Protein AF-A0A2Z4FMB9-F1 (afdb_monomer)

Organism: NCBI:txid1548548

Mean predicted aligned error: 8.31 Å

Solvent-accessible surface area (backbone atoms only — not comparable to full-atom values): 15084 Å² total; per-residue (Å²): 134,86,78,90,77,74,71,55,61,52,40,52,42,52,52,34,37,76,69,70,76,39,58,69,72,58,43,52,50,49,50,22,58,28,76,63,35,36,29,41,16,58,60,70,80,58,98,54,84,72,63,63,44,64,42,70,46,67,93,88,66,50,26,31,38,47,37,26,55,44,74,67,53,45,54,53,35,63,75,66,60,76,54,95,65,76,57,67,37,61,47,79,37,39,25,40,60,54,44,53,51,35,65,74,64,68,32,47,25,43,28,44,33,83,82,48,91,49,64,45,74,44,53,75,67,54,49,53,52,37,37,52,49,12,50,25,45,54,35,54,50,27,54,58,44,63,72,44,84,79,60,59,89,64,33,46,51,50,41,36,71,37,63,60,37,34,35,46,25,40,68,85,71,44,74,46,62,36,91,53,97,85,71,57,47,24,40,32,34,18,52,44,71,69,26,44,51,44,35,48,63,75,50,40,84,62,37,79,80,51,51,70,80,42,78,47,75,27,35,27,58,55,46,19,53,48,43,68,71,48,97,51,68,19,35,19,57,32,65,25,66,94,58,83,60,53,79,40,61,36,64,54,21,55,52,30,53,54,47,50,56,50,51,54,60,66,64,66,68,75,84,79,135

Sequence (273 aa):
MADSTFDFQMRKAVDAFHAEEMPRTLLMRHIATARQCLVPVRNPGANETPDLIWRGGPEGEGGHYVVYTDPEAFNVARGTGVFDGMPGGWVVVSARQLLASARESDGKGIQINPHTSLLLELSSEEVEELLSISHGSEVDEAILEAMAPPIAPGTLETIAAFSGFEIITRASQTLDLAPDSQGRKLLAVFTSAAGRDAYLASVGPQWAKHGPPMILTLTGIQLAEHMKSLDIDGVVFNCAGPVEPRALHPSLGRLILEAVAKADEEGGGGEEE

Radius of gyration: 21.49 Å; Cα contacts (8 Å, |Δi|>4): 444; chains: 1; bounding box: 52×60×63 Å

Foldseek 3Di:
DPDPPADLQLVVLVVCVVVVNDDPVVNLLSLLLHAWWKFFAQDPPDPDDTPGDWDDDPPPPATAGETESDVVLVVVCQVVPVDPHDRPGIDIDASLVVLVVCLVRVHQFYHYSVVDPDTDGDDNVRSVVSNLSNLLSLLVVLVVQVVDPPRDPCSLVSLQADFFKKWKAFPVRHTDAQDDPVPFREGEIESDPVLVVQVCVVCVVVNVVGDDIDIDTGGSLRVLVVLVPDPGQFYWYSSGDPDPIDTDGSCSSVVSVVSVVVVVVVVVPPPDD

Secondary structure (DSSP, 8-state):
---TT--THHHHHHHHHHTTSS-HHHHHHHHHT-S-EEEEES-TT-SSSP-B-EEE-STTS-EEEEEBSSHHHHHHHHHTT-SSS--SEEEEE-HHHHHHHHHHTT--EEEESTTS--EEE--HHHHHHHHHHHHHHHHHHHHHHHTSSSPPTTHHHHHHH---EEEEE-TTSPBPB---TT---EEEEBSSHHHHHHHHHHHHHHHTTT-SPEEEEE-HHHHHHHHHHS--SEEEES-SSSSPP-EEPTHHHHHHHHHHHHHHHHHTTSS--

pLDDT: mean 83.26, std 13.89, range [32.28, 97.12]

Structure (mmCIF, N/CA/C/O backbone):
data_AF-A0A2Z4FMB9-F1
#
_entry.id   AF-A0A2Z4FMB9-F1
#
loop_
_atom_site.group_PDB
_atom_site.id
_atom_site.type_symbol
_atom_site.label_atom_id
_atom_site.label_alt_id
_atom_site.label_comp_id
_atom_site.label_asym_id
_atom_site.label_entity_id
_atom_site.label_seq_id
_atom_site.pdbx_PDB_ins_code
_atom_site.Cartn_x
_atom_site.Cartn_y
_atom_site.Cartn_z
_atom_site.occupancy
_atom_site.B_iso_or_equiv
_atom_site.auth_seq_id
_atom_site.auth_comp_id
_atom_site.auth_asym_id
_atom_site.auth_atom_id
_atom_site.pdbx_PDB_model_num
ATOM 1 N N . MET A 1 1 ? -9.814 -6.170 -30.931 1.00 36.66 1 MET A N 1
ATOM 2 C CA . MET A 1 1 ? -10.492 -5.947 -29.642 1.00 36.66 1 MET A CA 1
ATOM 3 C C . MET A 1 1 ? -9.581 -5.031 -28.856 1.00 36.66 1 MET A C 1
ATOM 5 O O . MET A 1 1 ? -8.501 -5.466 -28.493 1.00 36.66 1 MET A O 1
ATOM 9 N N . ALA A 1 2 ? -9.911 -3.741 -28.797 1.00 32.28 2 ALA A N 1
ATOM 10 C CA . ALA A 1 2 ? -9.117 -2.766 -28.060 1.00 32.28 2 ALA A CA 1
ATOM 11 C C . ALA A 1 2 ? -9.445 -2.939 -26.576 1.00 32.28 2 ALA A C 1
ATOM 13 O O . ALA A 1 2 ? -10.595 -2.786 -26.174 1.00 32.28 2 ALA A O 1
ATOM 14 N N . ASP A 1 3 ? -8.436 -3.365 -25.833 1.00 39.62 3 ASP A N 1
ATOM 15 C CA . ASP A 1 3 ? -8.462 -3.706 -24.420 1.00 39.62 3 ASP A CA 1
ATOM 16 C C . ASP A 1 3 ? -8.643 -2.416 -23.603 1.00 39.62 3 ASP A C 1
ATOM 18 O O . ASP A 1 3 ? -7.708 -1.637 -23.425 1.00 39.62 3 ASP A O 1
ATOM 22 N N . SER A 1 4 ? -9.875 -2.118 -23.185 1.00 40.50 4 SER A N 1
ATOM 23 C CA . SER A 1 4 ? -10.229 -0.892 -22.453 1.00 40.50 4 SER A CA 1
ATOM 24 C C . SER A 1 4 ? -9.891 -0.967 -20.959 1.00 40.50 4 SER A C 1
ATOM 26 O O . SER A 1 4 ? -10.548 -0.318 -20.149 1.00 40.50 4 SER A O 1
ATOM 28 N N . THR A 1 5 ? -8.919 -1.795 -20.588 1.00 57.19 5 THR A N 1
ATOM 29 C CA . THR A 1 5 ? -8.707 -2.236 -19.201 1.00 57.19 5 THR A CA 1
ATOM 30 C C . THR A 1 5 ? -7.363 -1.795 -18.629 1.00 57.19 5 THR A C 1
ATOM 32 O O . THR A 1 5 ? -7.077 -2.099 -17.476 1.00 57.19 5 THR A O 1
ATOM 35 N N . PHE A 1 6 ? -6.548 -1.083 -19.417 1.00 60.69 6 PHE A N 1
ATOM 36 C CA . PHE A 1 6 ? -5.251 -0.589 -18.969 1.00 60.69 6 PHE A CA 1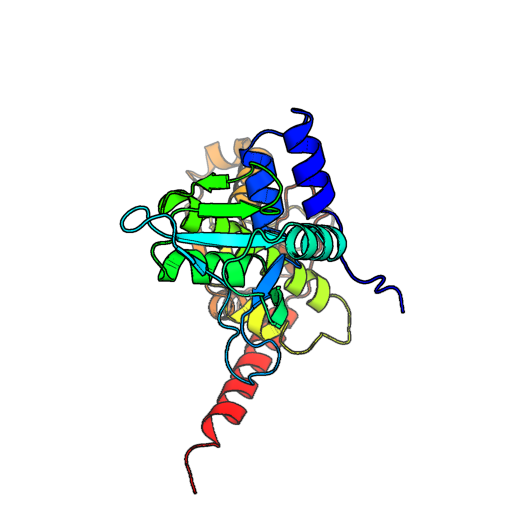
ATOM 37 C C . PHE A 1 6 ? -5.359 0.795 -18.340 1.00 60.69 6 PHE A C 1
ATOM 39 O O . PHE A 1 6 ? -5.804 1.756 -18.974 1.00 60.69 6 PHE A O 1
ATOM 46 N N . ASP A 1 7 ? -4.927 0.893 -17.086 1.00 67.38 7 ASP A N 1
ATOM 47 C CA . ASP A 1 7 ? -4.869 2.163 -16.383 1.00 67.38 7 ASP A CA 1
ATOM 48 C C . ASP A 1 7 ? -3.633 2.968 -16.817 1.00 67.38 7 ASP A C 1
ATOM 50 O O . ASP A 1 7 ? -2.501 2.690 -16.427 1.00 67.38 7 ASP A O 1
ATOM 54 N N . PHE A 1 8 ? -3.840 3.996 -17.643 1.00 79.31 8 PHE A N 1
ATOM 55 C CA . PHE A 1 8 ? -2.762 4.825 -18.198 1.00 79.31 8 PHE A CA 1
ATOM 56 C C . PHE A 1 8 ? -2.138 5.810 -17.186 1.00 79.31 8 PHE A C 1
ATOM 58 O O . PHE A 1 8 ? -1.454 6.750 -17.601 1.00 79.31 8 PHE A O 1
ATOM 65 N N . GLN A 1 9 ? -2.354 5.650 -15.872 1.00 83.69 9 GLN A N 1
ATOM 66 C CA . GLN A 1 9 ? -1.733 6.523 -14.860 1.00 83.69 9 GLN A CA 1
ATOM 67 C C . GLN A 1 9 ? -0.207 6.486 -14.933 1.00 83.69 9 GLN A C 1
ATOM 69 O O . GLN A 1 9 ? 0.420 7.539 -14.852 1.00 83.69 9 GLN A O 1
ATOM 74 N N . MET A 1 10 ? 0.394 5.308 -15.144 1.00 87.12 10 MET A N 1
ATOM 75 C CA . MET A 1 10 ? 1.853 5.192 -15.234 1.00 87.12 10 MET A CA 1
ATOM 76 C C . MET A 1 10 ? 2.397 5.978 -16.435 1.00 87.12 10 MET A C 1
ATOM 78 O O . MET A 1 10 ? 3.370 6.713 -16.288 1.00 87.12 10 MET A O 1
ATOM 82 N N . ARG A 1 11 ? 1.728 5.903 -17.599 1.00 90.25 11 ARG A N 1
ATOM 83 C CA . ARG A 1 11 ? 2.077 6.704 -18.785 1.00 90.25 11 ARG A CA 1
ATOM 84 C C . ARG A 1 11 ? 2.019 8.199 -18.478 1.00 90.25 11 ARG A C 1
ATOM 86 O O . ARG A 1 11 ? 2.992 8.902 -18.709 1.00 90.25 11 ARG A O 1
ATOM 93 N N . LYS A 1 12 ? 0.914 8.670 -17.891 1.00 91.12 12 LYS A N 1
ATOM 94 C CA . LYS A 1 12 ? 0.749 10.087 -17.527 1.00 91.12 12 LYS A CA 1
ATOM 95 C C . LYS A 1 12 ? 1.811 10.568 -16.539 1.00 91.12 12 LYS A C 1
ATOM 97 O O . LYS A 1 12 ? 2.307 11.678 -16.690 1.00 91.12 12 LYS A O 1
ATOM 102 N N . ALA A 1 13 ? 2.158 9.753 -15.543 1.00 91.44 13 ALA A N 1
ATOM 103 C CA . ALA A 1 13 ? 3.192 10.090 -14.569 1.00 91.44 13 ALA A CA 1
ATOM 104 C C . ALA A 1 13 ? 4.578 10.194 -15.224 1.00 91.44 13 ALA A C 1
ATOM 106 O O . ALA A 1 13 ? 5.325 11.128 -14.941 1.00 91.44 13 ALA A O 1
ATOM 107 N N . VAL A 1 14 ? 4.900 9.275 -16.138 1.00 90.94 14 VAL A N 1
ATOM 108 C CA . VAL A 1 14 ? 6.149 9.297 -16.914 1.00 90.94 14 VAL A CA 1
ATOM 109 C C . VAL A 1 14 ? 6.203 10.508 -17.849 1.00 90.94 14 VAL A C 1
ATOM 111 O O . VAL A 1 14 ? 7.217 11.203 -17.877 1.00 90.94 14 VAL A O 1
ATOM 114 N N . ASP A 1 15 ? 5.113 10.811 -18.556 1.00 92.06 15 ASP A N 1
ATOM 115 C CA . ASP A 1 15 ? 5.016 11.983 -19.433 1.00 92.06 15 ASP A CA 1
ATOM 116 C C . ASP A 1 15 ? 5.197 13.290 -18.635 1.00 92.06 15 ASP A C 1
ATOM 118 O O . ASP A 1 15 ? 5.986 14.150 -19.027 1.00 92.06 15 ASP A O 1
ATOM 122 N N . ALA A 1 16 ? 4.539 13.418 -17.476 1.00 92.56 16 ALA A N 1
ATOM 123 C CA . ALA A 1 16 ? 4.681 14.573 -16.584 1.00 92.56 16 ALA A CA 1
ATOM 124 C C . ALA A 1 16 ? 6.098 14.698 -15.997 1.00 92.56 16 ALA A C 1
ATOM 126 O O . ALA A 1 16 ? 6.613 15.805 -15.846 1.00 92.56 16 ALA A O 1
ATOM 127 N N . PHE A 1 17 ? 6.755 13.577 -15.687 1.00 93.50 17 PHE A N 1
ATOM 128 C CA . PHE A 1 17 ? 8.151 13.574 -15.250 1.00 93.50 17 PHE A CA 1
ATOM 129 C C . PHE A 1 17 ? 9.087 14.070 -16.359 1.00 93.50 17 PHE A C 1
ATOM 131 O O . PHE A 1 17 ? 9.939 14.920 -16.109 1.00 93.50 17 PHE A O 1
ATOM 138 N N . HIS A 1 18 ? 8.904 13.599 -17.597 1.00 92.00 18 HIS A N 1
ATOM 139 C CA . HIS A 1 18 ? 9.681 14.069 -18.747 1.00 92.00 18 HIS A CA 1
ATOM 140 C C . HIS A 1 18 ? 9.441 15.544 -19.082 1.00 92.00 18 HIS A C 1
ATOM 142 O O . HIS A 1 18 ? 10.360 16.213 -19.547 1.00 92.00 18 HIS A O 1
ATOM 148 N N . ALA A 1 19 ? 8.235 16.052 -18.828 1.00 93.81 19 ALA A N 1
ATOM 149 C CA . ALA A 1 19 ? 7.901 17.466 -18.963 1.00 93.81 19 ALA A CA 1
ATOM 150 C C . ALA A 1 19 ? 8.423 18.343 -17.803 1.00 93.81 19 ALA A C 1
ATOM 152 O O . ALA A 1 19 ? 8.150 19.539 -17.786 1.00 93.81 19 ALA A O 1
ATOM 153 N N . GLU A 1 20 ? 9.156 17.769 -16.838 1.00 93.19 20 GLU A N 1
ATOM 154 C CA . GLU A 1 20 ? 9.628 18.432 -15.608 1.00 93.19 20 GLU A CA 1
ATOM 155 C C . GLU A 1 20 ? 8.492 18.956 -14.701 1.00 93.19 20 GLU A C 1
ATOM 157 O O . GLU A 1 20 ? 8.715 19.755 -13.791 1.00 93.19 20 GLU A O 1
ATOM 162 N N . GLU A 1 21 ? 7.264 18.470 -14.897 1.00 94.69 21 GLU A N 1
ATOM 163 C CA . GLU A 1 21 ? 6.080 18.829 -14.105 1.00 94.69 21 GLU A CA 1
ATOM 164 C C . GLU A 1 21 ? 5.929 17.954 -12.849 1.00 94.69 21 GLU A C 1
ATOM 166 O O . GLU A 1 21 ? 5.169 18.284 -11.935 1.00 94.69 21 GLU A O 1
ATOM 171 N N . MET A 1 22 ? 6.658 16.834 -12.784 1.00 94.31 22 MET A N 1
ATOM 172 C CA . MET A 1 22 ? 6.621 15.879 -11.679 1.00 94.31 22 MET A CA 1
ATOM 173 C C . MET A 1 22 ? 8.037 15.577 -11.160 1.00 94.31 22 MET A C 1
ATOM 175 O O . MET A 1 22 ? 8.899 15.173 -11.936 1.00 94.31 22 MET A O 1
ATOM 179 N N . PRO A 1 23 ? 8.305 15.702 -9.847 1.00 93.69 23 PRO A N 1
ATOM 180 C CA . PRO A 1 23 ? 9.576 15.286 -9.262 1.00 93.69 23 PRO A CA 1
ATOM 181 C C . PRO A 1 23 ? 9.712 13.754 -9.227 1.00 93.69 23 PRO A C 1
ATOM 183 O O . PRO A 1 23 ? 8.721 13.033 -9.095 1.00 93.69 23 PRO A O 1
ATOM 186 N N . ARG A 1 24 ? 10.958 13.250 -9.228 1.00 92.19 24 ARG A N 1
ATOM 187 C CA . ARG A 1 24 ? 11.276 11.802 -9.165 1.00 92.19 24 ARG A CA 1
ATOM 188 C C . ARG A 1 24 ? 10.549 11.087 -8.025 1.00 92.19 24 ARG A C 1
ATOM 190 O O . ARG A 1 24 ? 10.058 9.982 -8.211 1.00 92.19 24 ARG A O 1
ATOM 197 N N . THR A 1 25 ? 10.458 11.713 -6.854 1.00 89.62 25 THR A N 1
ATOM 198 C CA . THR A 1 25 ? 9.794 11.131 -5.678 1.00 89.62 25 THR A CA 1
ATOM 199 C C . THR A 1 25 ? 8.306 10.865 -5.908 1.00 89.62 25 THR A C 1
ATOM 201 O O . THR A 1 25 ? 7.799 9.842 -5.453 1.00 89.62 25 THR A O 1
ATOM 204 N N . LEU A 1 26 ? 7.604 11.733 -6.645 1.00 89.94 26 LEU A N 1
ATOM 205 C CA . LEU A 1 26 ? 6.208 11.494 -7.018 1.00 89.94 26 LEU A CA 1
ATOM 206 C C . LEU A 1 26 ? 6.087 10.426 -8.104 1.00 89.94 26 LEU A C 1
ATOM 208 O O . LEU A 1 26 ? 5.211 9.572 -7.994 1.00 89.94 26 LEU A O 1
ATOM 212 N N . LEU A 1 27 ? 6.990 10.407 -9.089 1.00 92.00 27 LEU A N 1
ATOM 213 C CA . LEU A 1 27 ? 7.022 9.340 -10.093 1.00 92.00 27 LEU A CA 1
ATOM 214 C C . LEU A 1 27 ? 7.195 7.962 -9.436 1.00 92.00 27 LEU A C 1
ATOM 216 O O . LEU A 1 27 ? 6.434 7.045 -9.730 1.00 92.00 27 LEU A O 1
ATOM 220 N N . MET A 1 28 ? 8.152 7.819 -8.514 1.00 91.50 28 MET A N 1
ATOM 221 C CA . MET A 1 28 ? 8.375 6.556 -7.802 1.00 91.50 28 MET A CA 1
ATOM 222 C C . MET A 1 28 ? 7.137 6.111 -7.023 1.00 91.50 28 MET A C 1
ATOM 224 O O . MET A 1 28 ? 6.780 4.938 -7.071 1.00 91.50 28 MET A O 1
ATOM 228 N N . ARG A 1 29 ? 6.428 7.043 -6.374 1.00 90.00 29 ARG A N 1
ATOM 229 C CA . ARG A 1 29 ? 5.151 6.737 -5.713 1.00 90.00 29 ARG A CA 1
ATOM 230 C C . ARG A 1 29 ? 4.090 6.256 -6.698 1.00 90.00 29 ARG A C 1
ATOM 232 O O . ARG A 1 29 ? 3.448 5.253 -6.419 1.00 90.00 29 ARG A O 1
ATOM 239 N N . HIS A 1 30 ? 3.946 6.908 -7.852 1.00 91.25 30 HIS A N 1
ATOM 240 C CA . HIS A 1 30 ? 3.018 6.459 -8.894 1.00 91.25 30 HIS A CA 1
ATOM 241 C C . HIS A 1 30 ? 3.336 5.052 -9.404 1.00 91.25 30 HIS A C 1
ATOM 243 O O . HIS A 1 30 ? 2.418 4.297 -9.709 1.00 91.25 30 HIS A O 1
ATOM 249 N N . ILE A 1 31 ? 4.618 4.695 -9.485 1.00 90.31 31 ILE A N 1
ATOM 250 C CA . ILE A 1 31 ? 5.047 3.346 -9.863 1.00 90.31 31 ILE A CA 1
ATOM 251 C C . ILE A 1 31 ? 4.721 2.356 -8.749 1.00 90.31 31 ILE A C 1
ATOM 253 O O . ILE A 1 31 ? 4.150 1.312 -9.032 1.00 90.31 31 ILE A O 1
ATOM 257 N N . ALA A 1 32 ? 5.031 2.688 -7.494 1.00 91.31 32 ALA A N 1
ATOM 258 C CA . ALA A 1 32 ? 4.754 1.824 -6.350 1.00 91.31 32 ALA A CA 1
ATOM 259 C C . ALA A 1 32 ? 3.256 1.560 -6.144 1.00 91.31 32 ALA A C 1
ATOM 261 O O . ALA A 1 32 ? 2.896 0.491 -5.672 1.00 91.31 32 ALA A O 1
ATOM 262 N N . THR A 1 33 ? 2.376 2.491 -6.517 1.00 90.69 33 THR A N 1
ATOM 263 C CA . THR A 1 33 ? 0.917 2.307 -6.422 1.00 90.69 33 THR A CA 1
ATOM 264 C C . THR A 1 33 ? 0.273 1.915 -7.754 1.00 90.69 33 THR A C 1
ATOM 266 O O . THR A 1 33 ? -0.946 2.000 -7.898 1.00 90.69 33 THR A O 1
ATOM 269 N N . ALA A 1 34 ? 1.060 1.544 -8.768 1.00 89.56 34 ALA A N 1
ATOM 270 C CA . ALA A 1 34 ? 0.512 1.119 -10.048 1.00 89.56 34 ALA A CA 1
ATOM 271 C C . ALA A 1 34 ? -0.152 -0.259 -9.910 1.00 89.56 34 ALA A C 1
ATOM 273 O O . ALA A 1 34 ? 0.486 -1.251 -9.553 1.00 8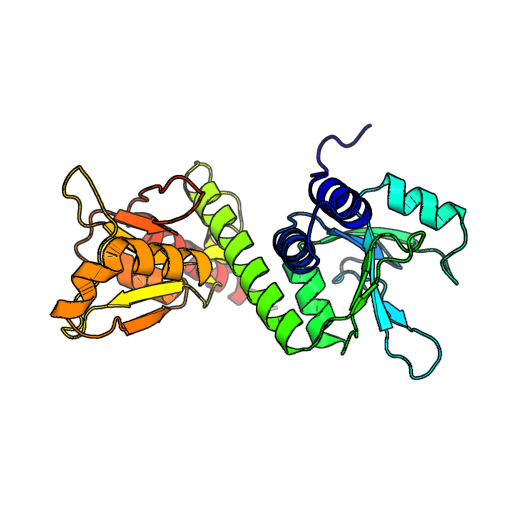9.56 34 ALA A O 1
ATOM 274 N N . ARG A 1 35 ? -1.437 -0.335 -10.272 1.00 84.50 35 ARG A N 1
ATOM 275 C CA . ARG A 1 35 ? -2.195 -1.599 -10.302 1.00 84.50 35 ARG A CA 1
ATOM 276 C C . ARG A 1 35 ? -1.641 -2.591 -11.314 1.00 84.50 35 ARG A C 1
ATOM 278 O O . ARG A 1 35 ? -1.745 -3.799 -11.136 1.00 84.50 35 ARG A O 1
ATOM 285 N N . GLN A 1 36 ? -1.125 -2.061 -12.416 1.00 87.44 36 GLN A N 1
ATOM 286 C CA . GLN A 1 36 ? -0.742 -2.830 -13.584 1.00 87.44 36 GLN A CA 1
ATOM 287 C C . GLN A 1 36 ? 0.579 -2.301 -14.128 1.00 87.44 36 GLN A C 1
ATOM 289 O O . GLN A 1 36 ? 0.660 -1.191 -14.652 1.00 87.44 36 GLN A O 1
ATOM 294 N N . CYS A 1 37 ? 1.606 -3.130 -14.034 1.00 87.12 37 CYS A N 1
ATOM 295 C CA . CYS A 1 37 ? 2.881 -2.948 -14.700 1.00 87.12 37 CYS A CA 1
ATOM 296 C C . CYS A 1 37 ? 2.971 -3.978 -15.827 1.00 87.12 37 CYS A C 1
ATOM 298 O O . CYS A 1 37 ? 2.871 -5.181 -15.576 1.00 87.12 37 CYS A O 1
ATOM 300 N N . LEU A 1 38 ? 3.167 -3.530 -17.071 1.00 88.88 38 LEU A N 1
ATOM 301 C CA . LEU A 1 38 ? 3.504 -4.457 -18.151 1.00 88.88 38 LEU A CA 1
ATOM 302 C C . LEU A 1 38 ? 4.975 -4.821 -18.043 1.00 88.88 38 LEU A C 1
ATOM 304 O O . LEU A 1 38 ? 5.840 -3.960 -18.198 1.00 88.88 38 LEU A O 1
ATOM 308 N N . VAL A 1 39 ? 5.263 -6.101 -17.864 1.00 87.00 39 VAL A N 1
ATOM 309 C CA . VAL A 1 39 ? 6.637 -6.597 -17.811 1.00 87.00 39 VAL A CA 1
ATOM 310 C C . VAL A 1 39 ? 6.850 -7.573 -18.967 1.00 87.00 39 VAL A C 1
ATOM 312 O O . VAL A 1 39 ? 6.014 -8.455 -19.192 1.00 87.00 39 VAL A O 1
ATOM 315 N N . PRO A 1 40 ? 7.927 -7.420 -19.758 1.00 83.69 40 PRO A N 1
ATOM 316 C CA . PRO A 1 40 ? 8.250 -8.377 -20.804 1.00 83.69 40 PRO A CA 1
ATOM 317 C C . PRO A 1 40 ? 8.597 -9.734 -20.183 1.00 83.69 40 PRO A C 1
ATOM 319 O O . PRO A 1 40 ? 9.287 -9.798 -19.169 1.00 83.69 40 PRO A O 1
ATOM 322 N N . VAL A 1 41 ? 8.165 -10.822 -20.820 1.00 80.38 41 VAL A N 1
ATOM 323 C CA . VAL A 1 41 ? 8.492 -12.199 -20.405 1.00 80.38 41 VAL A CA 1
ATOM 324 C C . VAL A 1 41 ? 9.056 -13.004 -21.567 1.00 80.38 41 VAL A C 1
ATOM 326 O O . VAL A 1 41 ? 8.705 -12.782 -22.732 1.00 80.38 41 VAL A O 1
ATOM 329 N N . ARG A 1 42 ? 9.939 -13.961 -21.263 1.00 71.31 42 ARG A N 1
ATOM 330 C CA . ARG A 1 42 ? 10.488 -14.862 -22.289 1.00 71.31 42 ARG A CA 1
ATOM 331 C C . ARG A 1 42 ? 9.422 -15.832 -22.797 1.00 71.31 42 ARG A C 1
ATOM 333 O O . ARG A 1 42 ? 9.257 -15.954 -24.006 1.00 71.31 42 ARG A O 1
ATOM 340 N N . ASN A 1 43 ? 8.669 -16.444 -21.881 1.00 69.44 43 ASN A N 1
ATOM 341 C CA . ASN A 1 43 ? 7.638 -17.440 -22.173 1.00 69.44 43 ASN A CA 1
ATOM 342 C C . ASN A 1 43 ? 6.309 -17.073 -21.488 1.00 69.44 43 ASN A C 1
ATOM 344 O O . ASN A 1 43 ? 6.082 -17.483 -20.355 1.00 69.44 43 ASN A O 1
ATOM 348 N N . PRO A 1 44 ? 5.399 -16.341 -22.157 1.00 62.62 44 PRO A N 1
ATOM 349 C CA . PRO A 1 44 ? 4.130 -15.906 -21.559 1.00 62.62 44 PRO A CA 1
ATOM 350 C C . PRO A 1 44 ? 3.117 -17.034 -21.285 1.00 62.62 44 PRO A C 1
ATOM 352 O O . PRO A 1 44 ? 2.066 -16.764 -20.720 1.00 62.62 44 PRO A O 1
ATOM 355 N N . GLY A 1 45 ? 3.392 -18.273 -21.715 1.00 60.12 45 GLY A N 1
ATOM 356 C CA . GLY A 1 45 ? 2.482 -19.420 -21.583 1.00 60.12 45 GLY A CA 1
ATOM 357 C C . GLY A 1 45 ? 2.931 -20.510 -20.605 1.00 60.12 45 GLY A C 1
ATOM 358 O O . GLY A 1 45 ? 2.314 -21.572 -20.588 1.00 60.12 45 GLY A O 1
ATOM 359 N N . ALA A 1 46 ? 4.013 -20.306 -19.847 1.00 56.25 46 ALA A N 1
ATOM 360 C CA . ALA A 1 46 ? 4.400 -21.247 -18.798 1.00 56.25 46 ALA A CA 1
ATOM 361 C C . ALA A 1 46 ? 3.472 -21.061 -17.584 1.00 56.25 46 ALA A C 1
ATOM 363 O O . ALA A 1 46 ? 3.238 -19.934 -17.166 1.00 56.25 46 ALA A O 1
ATOM 364 N N . ASN A 1 47 ? 2.959 -22.154 -17.011 1.00 50.53 47 ASN A N 1
ATOM 365 C CA . ASN A 1 47 ? 2.144 -22.145 -15.780 1.00 50.53 47 ASN A CA 1
ATOM 366 C C . ASN A 1 47 ? 2.952 -21.792 -14.509 1.00 50.53 47 ASN A C 1
ATOM 368 O O . ASN A 1 47 ? 2.433 -21.898 -13.402 1.00 50.53 47 ASN A O 1
ATOM 372 N N . GLU A 1 48 ? 4.222 -21.424 -14.658 1.00 52.97 48 GLU A N 1
ATOM 373 C CA . GLU A 1 48 ? 5.112 -21.022 -13.572 1.00 52.97 48 GLU A CA 1
ATOM 374 C C . GLU A 1 48 ? 5.083 -19.500 -13.403 1.00 52.97 48 GLU A C 1
ATOM 376 O O . GLU A 1 48 ? 4.644 -18.767 -14.295 1.00 52.97 48 GLU A O 1
ATOM 381 N N . THR A 1 49 ? 5.549 -19.020 -12.247 1.00 57.28 49 THR A N 1
ATOM 382 C CA . THR A 1 49 ? 5.757 -17.592 -11.988 1.00 57.28 49 THR A CA 1
ATOM 383 C C . THR A 1 49 ? 6.509 -16.994 -13.177 1.00 57.28 49 THR A C 1
ATOM 385 O O . THR A 1 49 ? 7.557 -17.529 -13.541 1.00 57.28 49 THR A O 1
ATOM 388 N N . PRO A 1 50 ? 5.980 -15.951 -13.840 1.00 56.84 50 PRO A N 1
ATOM 389 C CA . PRO A 1 50 ? 6.592 -15.456 -15.059 1.00 56.84 50 PRO A CA 1
ATOM 390 C C . PRO A 1 50 ? 8.036 -15.056 -14.771 1.00 56.84 50 PRO A C 1
ATOM 392 O O . PRO A 1 50 ? 8.272 -14.196 -13.925 1.00 56.84 50 PRO A O 1
ATOM 395 N N . ASP A 1 51 ? 8.982 -15.656 -15.498 1.00 62.56 51 ASP A N 1
ATOM 396 C CA . ASP A 1 51 ? 10.368 -15.192 -15.558 1.00 62.56 51 ASP A CA 1
ATOM 397 C C . ASP A 1 51 ? 10.360 -13.792 -16.176 1.00 62.56 51 ASP A C 1
ATOM 399 O O . ASP A 1 51 ? 10.454 -13.607 -17.402 1.00 62.56 51 ASP A O 1
ATOM 403 N N . LEU A 1 52 ? 10.162 -12.799 -15.309 1.00 64.56 52 LEU A N 1
ATOM 404 C CA . LEU A 1 52 ? 10.195 -11.393 -15.659 1.00 64.56 52 LEU A CA 1
ATOM 405 C C . LEU A 1 52 ? 11.534 -11.135 -16.337 1.00 64.56 52 LEU A C 1
ATOM 407 O O . LEU A 1 52 ? 12.587 -11.541 -15.839 1.00 64.56 52 LEU A O 1
ATOM 411 N N . ILE A 1 53 ? 11.508 -10.496 -17.508 1.00 61.88 53 ILE A N 1
ATOM 412 C CA . ILE A 1 53 ? 12.747 -10.224 -18.225 1.00 61.88 53 ILE A CA 1
ATOM 413 C C . ILE A 1 53 ? 13.545 -9.191 -17.438 1.00 61.88 53 ILE A C 1
ATOM 415 O O . ILE A 1 53 ? 13.328 -7.980 -17.503 1.00 61.88 53 ILE A O 1
ATOM 419 N N . TRP A 1 54 ? 14.518 -9.737 -16.729 1.00 57.47 54 TRP A N 1
ATOM 420 C CA . TRP A 1 54 ? 15.672 -9.064 -16.191 1.00 57.47 54 TRP A CA 1
ATOM 421 C C . TRP A 1 54 ? 16.650 -8.792 -17.334 1.00 57.47 54 TRP A C 1
ATOM 423 O O . TRP A 1 54 ? 17.097 -9.710 -18.034 1.00 57.47 54 TRP A O 1
ATOM 433 N N . ARG A 1 55 ? 16.973 -7.518 -17.558 1.00 63.28 55 ARG A N 1
ATOM 434 C CA . ARG A 1 55 ? 18.093 -7.150 -18.420 1.00 63.28 55 ARG A CA 1
ATOM 435 C C . ARG A 1 55 ? 19.339 -7.069 -17.574 1.00 63.28 55 ARG A C 1
ATOM 437 O O . ARG A 1 55 ? 19.465 -6.134 -16.796 1.00 63.28 55 ARG A O 1
ATOM 444 N N . GLY A 1 56 ? 20.278 -7.986 -17.778 1.00 51.59 56 GLY A N 1
ATOM 445 C CA . GLY A 1 56 ? 21.659 -7.725 -17.390 1.00 51.59 56 GLY A CA 1
ATOM 446 C C . GLY A 1 56 ? 22.161 -6.482 -18.130 1.00 51.59 56 GLY A C 1
ATOM 447 O O . GLY A 1 56 ? 21.951 -6.358 -19.339 1.00 51.59 56 GLY A O 1
ATOM 448 N N . GLY A 1 57 ? 22.795 -5.551 -17.415 1.00 52.78 57 GLY A N 1
ATOM 449 C CA . GLY A 1 57 ? 23.703 -4.598 -18.048 1.00 52.78 57 GLY A CA 1
ATOM 450 C 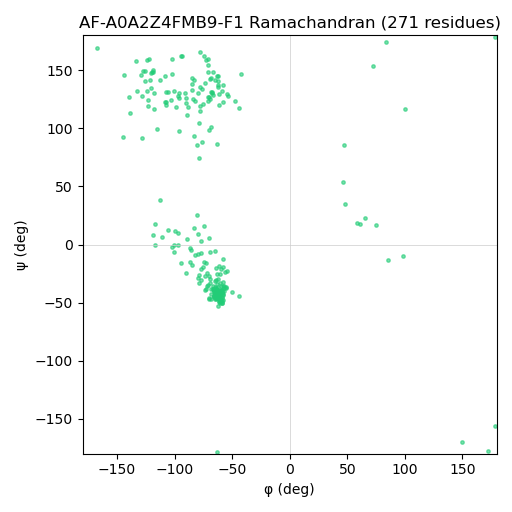C . GLY A 1 57 ? 24.910 -5.322 -18.672 1.00 52.78 57 GLY A C 1
ATOM 451 O O . GLY A 1 57 ? 24.992 -6.554 -18.606 1.00 52.78 57 GLY A O 1
ATOM 452 N N . PRO A 1 58 ? 25.866 -4.588 -19.267 1.00 51.44 58 PRO A N 1
ATOM 453 C CA . PRO A 1 58 ? 27.191 -5.127 -19.583 1.00 51.44 58 PRO A CA 1
ATOM 454 C C . PRO A 1 58 ? 27.737 -5.976 -18.420 1.00 51.44 58 PRO A C 1
ATOM 456 O O . PRO A 1 58 ? 27.435 -5.688 -17.259 1.00 51.44 58 PRO A O 1
ATOM 459 N N . GLU A 1 59 ? 28.514 -7.028 -18.710 1.00 43.09 59 GLU A N 1
ATOM 460 C CA . GLU A 1 59 ? 29.064 -7.927 -17.679 1.00 43.09 59 GLU A CA 1
ATOM 461 C C . GLU A 1 59 ? 29.629 -7.139 -16.481 1.00 43.09 59 GLU A C 1
ATOM 463 O O . GLU A 1 59 ? 30.567 -6.357 -16.620 1.00 43.09 59 GLU A O 1
ATOM 468 N N . GLY A 1 60 ? 29.040 -7.344 -15.296 1.00 49.59 60 GLY A N 1
ATOM 469 C CA . GLY A 1 60 ? 29.450 -6.697 -14.043 1.00 49.59 60 GLY A CA 1
ATOM 470 C C . GLY A 1 60 ? 28.641 -5.464 -13.616 1.00 49.59 60 GLY A C 1
ATOM 471 O O . GLY A 1 60 ? 28.776 -5.033 -12.471 1.00 49.59 60 GLY A O 1
ATOM 472 N N . GLU A 1 61 ? 27.757 -4.917 -14.457 1.00 55.25 61 GLU A N 1
ATOM 473 C CA . GLU A 1 61 ? 26.994 -3.706 -14.107 1.00 55.25 61 GLU A CA 1
ATOM 474 C C . GLU A 1 61 ? 25.699 -3.965 -13.330 1.00 55.25 61 GLU A C 1
ATOM 476 O O . GLU A 1 61 ? 25.118 -3.019 -12.809 1.00 55.25 61 GLU A O 1
ATOM 481 N N . GLY A 1 62 ? 25.303 -5.221 -13.107 1.00 59.06 62 GLY A N 1
ATOM 482 C CA . GLY A 1 62 ? 24.015 -5.553 -12.488 1.00 59.06 62 GLY A CA 1
ATOM 483 C C . GLY A 1 62 ? 22.855 -5.298 -13.452 1.00 59.06 62 GLY A C 1
ATOM 484 O O . GLY A 1 62 ? 22.965 -4.524 -14.403 1.00 59.06 62 GLY A O 1
ATOM 485 N N . GLY A 1 63 ? 21.755 -6.021 -13.275 1.00 71.56 63 GLY A N 1
ATOM 486 C CA . GLY A 1 63 ? 20.615 -5.895 -14.174 1.00 71.56 63 GLY A CA 1
ATOM 487 C C . GLY A 1 63 ? 19.559 -4.910 -13.692 1.00 71.56 63 GLY A C 1
ATOM 488 O O . GLY A 1 63 ? 19.504 -4.559 -12.512 1.00 71.56 63 GLY A O 1
ATOM 489 N N . HIS A 1 64 ? 18.705 -4.485 -14.617 1.00 80.94 64 HIS A N 1
ATOM 490 C CA . HIS A 1 64 ? 17.509 -3.694 -14.352 1.00 80.94 64 HIS A CA 1
ATOM 491 C C . HIS A 1 64 ? 16.257 -4.445 -14.808 1.00 80.94 64 HIS A C 1
ATOM 493 O O . HIS A 1 64 ? 16.264 -5.192 -15.794 1.00 80.94 64 HIS A O 1
ATOM 499 N N . TYR A 1 65 ? 15.162 -4.213 -14.092 1.00 83.19 65 TYR A N 1
ATOM 500 C CA . TYR A 1 65 ? 13.842 -4.676 -14.496 1.00 83.19 65 TYR A CA 1
ATOM 501 C C . TYR A 1 65 ? 13.290 -3.772 -15.583 1.00 83.19 65 TYR A C 1
ATOM 503 O O . TYR A 1 65 ? 13.369 -2.552 -15.473 1.00 83.19 65 TYR A O 1
ATOM 511 N N . VAL A 1 66 ? 12.719 -4.358 -16.630 1.00 85.62 66 VAL A N 1
ATOM 512 C CA . VAL A 1 66 ? 12.066 -3.591 -17.689 1.00 85.62 66 VAL A CA 1
ATOM 513 C C . VAL A 1 66 ? 10.571 -3.524 -17.420 1.00 85.62 66 VAL A C 1
ATOM 515 O O . VAL A 1 66 ? 9.931 -4.552 -17.225 1.00 85.62 66 VAL A O 1
ATOM 518 N N . VAL A 1 67 ? 10.002 -2.324 -17.481 1.00 89.19 67 VAL A N 1
ATOM 519 C CA . VAL A 1 67 ? 8.557 -2.104 -17.373 1.00 89.19 67 VAL A CA 1
ATOM 520 C C . VAL A 1 67 ? 8.085 -1.242 -18.530 1.00 89.19 67 VAL A C 1
ATOM 522 O O . VAL A 1 67 ? 8.796 -0.343 -18.980 1.00 89.19 67 VAL A O 1
ATOM 525 N N . TYR A 1 68 ? 6.871 -1.494 -18.999 1.00 89.00 68 TYR A N 1
ATOM 526 C CA . TYR A 1 68 ? 6.193 -0.670 -19.985 1.00 89.00 68 TYR A CA 1
ATOM 527 C C . TYR A 1 68 ? 4.986 0.027 -19.386 1.00 89.00 68 TYR A C 1
ATOM 529 O O . TYR A 1 68 ? 4.233 -0.560 -18.610 1.00 89.00 68 TYR A O 1
ATOM 537 N N . THR A 1 69 ? 4.788 1.275 -19.798 1.00 89.19 69 THR A N 1
ATOM 538 C CA . THR A 1 69 ? 3.627 2.070 -19.387 1.00 89.19 69 THR A CA 1
ATOM 539 C C . THR A 1 69 ? 2.328 1.571 -20.008 1.00 89.19 69 THR A C 1
ATOM 541 O O . THR A 1 69 ? 1.263 1.793 -19.441 1.00 89.19 69 THR A O 1
ATOM 544 N N . ASP A 1 70 ? 2.409 0.939 -21.183 1.00 89.19 70 ASP A N 1
ATOM 545 C CA . ASP A 1 70 ? 1.264 0.468 -21.959 1.00 89.19 70 ASP A CA 1
ATOM 546 C C . ASP A 1 70 ? 1.700 -0.494 -23.098 1.00 89.19 70 ASP A C 1
ATOM 548 O O . ASP A 1 70 ? 2.894 -0.611 -23.413 1.00 89.19 70 ASP A O 1
ATOM 552 N N . PRO A 1 71 ? 0.748 -1.192 -23.754 1.00 88.94 71 PRO A N 1
ATOM 553 C CA . PRO A 1 71 ? 1.053 -2.074 -24.881 1.00 88.94 71 PRO A CA 1
ATOM 554 C C . PRO A 1 71 ? 1.647 -1.371 -26.115 1.00 88.94 71 PRO A C 1
ATOM 556 O O . PRO A 1 71 ? 2.329 -2.015 -26.916 1.00 88.94 71 PRO A O 1
ATOM 559 N N . GLU A 1 72 ? 1.384 -0.079 -26.322 1.00 88.88 72 GLU A N 1
ATOM 560 C CA . GLU A 1 72 ? 1.936 0.684 -27.450 1.00 88.88 72 GLU A CA 1
ATOM 561 C C . GLU A 1 72 ? 3.450 0.856 -27.264 1.00 88.88 72 GLU A C 1
ATOM 563 O O . GLU A 1 72 ? 4.224 0.509 -28.160 1.00 88.88 72 GLU A O 1
ATOM 568 N N . ALA A 1 73 ? 3.881 1.251 -26.066 1.00 87.44 73 ALA A N 1
ATOM 569 C CA . ALA A 1 73 ? 5.281 1.361 -25.672 1.00 87.44 73 ALA A CA 1
ATOM 570 C C . ALA A 1 73 ? 6.051 0.034 -25.825 1.00 87.44 73 ALA A C 1
ATOM 572 O O . ALA A 1 73 ? 7.193 0.028 -26.305 1.00 87.44 73 ALA A O 1
ATOM 573 N N . PHE A 1 74 ? 5.419 -1.096 -25.481 1.00 86.38 74 PHE A N 1
ATOM 574 C CA . PHE A 1 74 ? 5.974 -2.433 -25.728 1.00 86.38 74 PHE A CA 1
ATOM 575 C C . PHE A 1 74 ? 6.169 -2.700 -27.2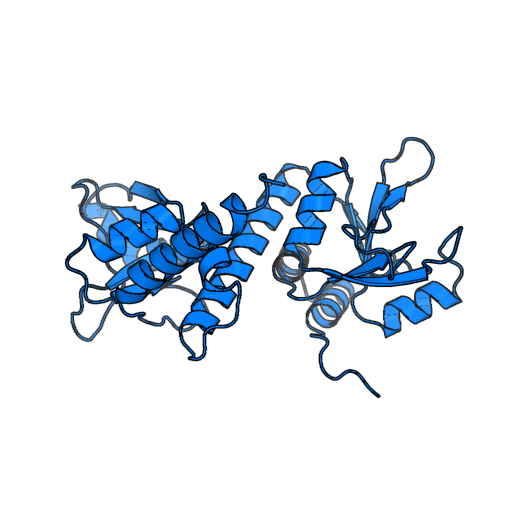26 1.00 86.38 74 PHE A C 1
ATOM 577 O O . PHE A 1 74 ? 7.247 -3.115 -27.659 1.00 86.38 74 PHE A O 1
ATOM 584 N N . ASN A 1 75 ? 5.144 -2.433 -28.039 1.00 85.62 75 ASN A N 1
ATOM 585 C CA . ASN A 1 75 ? 5.197 -2.672 -29.481 1.00 85.62 75 ASN A CA 1
ATOM 586 C C . ASN A 1 75 ? 6.250 -1.804 -30.184 1.00 85.62 75 ASN A C 1
ATOM 588 O O . ASN A 1 75 ? 6.944 -2.305 -31.072 1.00 85.62 75 ASN A O 1
ATOM 592 N N . VAL A 1 76 ? 6.413 -0.546 -29.759 1.00 85.56 76 VAL A N 1
ATOM 593 C CA . VAL A 1 76 ? 7.483 0.342 -30.238 1.00 85.56 76 VAL A CA 1
ATOM 594 C C . VAL A 1 76 ? 8.853 -0.256 -29.920 1.00 85.56 76 VAL A C 1
ATOM 596 O O . VAL A 1 76 ? 9.670 -0.415 -30.825 1.00 85.56 76 VAL A O 1
ATOM 599 N N . ALA A 1 77 ? 9.092 -0.669 -28.671 1.00 82.19 77 ALA A N 1
ATOM 600 C CA . ALA A 1 77 ? 10.374 -1.252 -28.265 1.00 82.19 77 ALA A CA 1
ATOM 601 C C . ALA A 1 77 ? 10.692 -2.583 -28.971 1.00 82.19 77 ALA A C 1
ATOM 603 O O . ALA A 1 77 ? 11.855 -2.899 -29.223 1.00 82.19 77 ALA A O 1
ATOM 604 N N . ARG A 1 78 ? 9.665 -3.366 -29.320 1.00 78.56 78 ARG A N 1
ATOM 605 C CA . ARG A 1 78 ? 9.829 -4.578 -30.133 1.00 78.56 78 ARG A CA 1
ATOM 606 C C . ARG A 1 78 ? 10.274 -4.245 -31.560 1.00 78.56 78 ARG A C 1
ATOM 608 O O . ARG A 1 78 ? 11.095 -4.961 -32.121 1.00 78.56 78 ARG A O 1
ATOM 615 N N . GLY A 1 79 ? 9.754 -3.161 -32.138 1.00 77.19 79 GLY A N 1
ATOM 616 C CA . GLY A 1 79 ? 10.107 -2.708 -33.487 1.00 77.19 79 GLY A CA 1
ATOM 617 C C . GLY A 1 79 ? 11.513 -2.111 -33.606 1.00 77.19 79 GLY A C 1
ATOM 618 O O . GLY A 1 79 ? 12.093 -2.143 -34.687 1.00 77.19 79 GLY A O 1
ATOM 619 N N . THR A 1 80 ? 12.082 -1.598 -32.513 1.00 73.62 80 THR A N 1
ATOM 620 C CA . THR A 1 80 ? 13.410 -0.962 -32.502 1.00 73.62 80 THR A CA 1
ATOM 621 C C . THR A 1 80 ? 14.568 -1.939 -32.300 1.00 73.62 80 THR A C 1
ATOM 623 O O . THR A 1 80 ? 15.721 -1.517 -32.325 1.00 73.62 80 THR A O 1
ATOM 626 N N . GLY A 1 81 ? 14.293 -3.234 -32.102 1.00 67.50 81 GLY A N 1
ATOM 627 C CA . GLY A 1 81 ? 15.336 -4.244 -31.896 1.00 67.50 81 GLY A CA 1
ATOM 628 C C . GLY A 1 81 ? 16.128 -4.034 -30.607 1.00 67.50 81 GLY A C 1
ATOM 629 O O . GLY A 1 81 ? 17.255 -4.500 -30.502 1.00 67.50 81 GLY A O 1
ATOM 630 N N . VAL A 1 82 ? 15.552 -3.325 -29.627 1.00 65.69 82 VAL A N 1
ATOM 631 C CA . VAL A 1 82 ? 16.241 -3.009 -28.373 1.00 65.69 82 VAL A CA 1
ATOM 632 C C . VAL A 1 82 ? 16.685 -4.295 -27.674 1.00 65.69 82 VAL A C 1
ATOM 634 O O . VAL A 1 82 ? 17.745 -4.277 -27.058 1.00 65.69 82 VAL A O 1
ATOM 637 N N . PHE A 1 83 ? 15.943 -5.406 -27.793 1.00 63.47 83 PHE A N 1
ATOM 638 C CA . PHE A 1 83 ? 16.235 -6.707 -27.169 1.00 63.47 83 PHE A CA 1
ATOM 639 C C . PHE A 1 83 ? 17.095 -7.643 -28.018 1.00 63.47 83 PHE A C 1
ATOM 641 O O . PHE A 1 83 ? 16.704 -8.021 -29.122 1.00 63.47 83 PHE A O 1
ATOM 648 N N . ASP A 1 84 ? 18.197 -8.107 -27.422 1.00 56.53 84 ASP A N 1
ATOM 649 C CA . ASP A 1 84 ? 18.980 -9.243 -27.908 1.00 56.53 84 ASP A CA 1
ATOM 650 C C . ASP A 1 84 ? 18.229 -10.542 -27.549 1.00 56.53 84 ASP A C 1
ATOM 652 O O . ASP A 1 84 ? 18.358 -11.096 -26.457 1.00 56.53 84 ASP A O 1
ATOM 656 N N . GLY A 1 85 ? 17.329 -10.960 -28.444 1.00 60.78 85 GLY A N 1
ATOM 657 C CA . GLY A 1 85 ? 16.346 -12.023 -28.209 1.00 60.78 85 GLY A CA 1
ATOM 658 C C . GLY A 1 85 ? 14.966 -11.454 -27.870 1.00 60.78 85 GLY A C 1
ATOM 659 O O . GLY A 1 85 ? 14.786 -10.757 -26.874 1.00 60.78 85 GLY A O 1
ATOM 660 N N . MET A 1 86 ? 13.972 -11.717 -28.726 1.00 55.09 86 MET A N 1
ATOM 661 C CA . MET A 1 86 ? 12.646 -11.118 -28.563 1.00 55.09 86 MET A CA 1
ATOM 662 C C . MET A 1 86 ? 11.934 -11.669 -27.316 1.00 55.09 86 MET A C 1
ATOM 664 O O . MET A 1 86 ? 11.837 -12.891 -27.185 1.00 55.09 86 MET A O 1
ATOM 668 N N . PRO A 1 87 ? 11.369 -10.811 -26.443 1.00 63.03 87 PRO A N 1
ATOM 669 C CA . PRO A 1 87 ? 10.356 -11.263 -25.496 1.00 63.03 87 PRO A CA 1
ATOM 670 C C . PRO A 1 87 ? 9.232 -11.979 -26.257 1.00 63.03 87 PRO A C 1
ATOM 672 O O . PRO A 1 87 ? 8.687 -11.423 -27.215 1.00 63.03 87 PRO A O 1
ATOM 675 N N . GLY A 1 88 ? 8.877 -13.198 -25.840 1.00 65.06 88 GLY A N 1
ATOM 676 C CA . GLY A 1 88 ? 7.756 -13.947 -26.419 1.00 65.06 88 GLY A CA 1
ATOM 677 C C . GLY A 1 88 ? 6.410 -13.250 -26.194 1.00 65.06 88 GLY A C 1
ATOM 678 O O . GLY A 1 88 ? 5.456 -13.488 -26.933 1.00 65.06 88 GLY A O 1
ATOM 679 N N . GLY A 1 89 ? 6.349 -12.346 -25.211 1.00 79.94 89 GLY A N 1
ATOM 680 C CA . GLY A 1 89 ? 5.211 -11.482 -24.929 1.00 79.94 89 GLY A CA 1
ATOM 681 C C . GLY A 1 89 ? 5.456 -10.592 -23.713 1.00 79.94 89 GLY A C 1
ATOM 682 O O . GLY A 1 89 ? 6.595 -10.310 -23.337 1.00 79.94 89 GLY A O 1
ATOM 683 N N . TRP A 1 90 ? 4.368 -10.158 -23.094 1.00 84.81 90 TRP A N 1
ATOM 684 C CA . TRP A 1 90 ? 4.358 -9.440 -21.825 1.00 84.81 90 TRP A CA 1
ATOM 685 C C . TRP A 1 90 ? 3.286 -10.043 -20.921 1.00 84.81 90 TRP A C 1
ATOM 687 O O . TRP A 1 90 ? 2.348 -10.680 -21.401 1.00 84.81 90 TRP A O 1
ATOM 697 N N . VAL A 1 91 ? 3.439 -9.826 -19.623 1.00 85.75 91 VAL A N 1
ATOM 698 C CA . VAL A 1 91 ? 2.423 -10.109 -18.607 1.00 85.75 91 VAL A CA 1
ATOM 699 C C . VAL A 1 91 ? 2.109 -8.828 -17.850 1.00 85.75 91 VAL A C 1
ATOM 701 O O . VAL A 1 91 ? 2.895 -7.877 -17.866 1.00 85.75 91 VAL A O 1
ATOM 704 N N . VAL A 1 92 ? 0.952 -8.806 -17.200 1.00 86.81 92 VAL A N 1
ATOM 705 C CA . VAL A 1 92 ? 0.600 -7.756 -16.246 1.00 86.81 92 VAL A CA 1
ATOM 706 C C . VAL A 1 92 ? 0.929 -8.262 -14.855 1.00 86.81 92 VAL A C 1
ATOM 708 O O . VAL A 1 92 ? 0.466 -9.335 -14.476 1.00 86.81 92 VAL A O 1
ATOM 711 N N . VAL A 1 93 ? 1.711 -7.491 -14.112 1.00 86.62 93 VAL A N 1
ATOM 712 C CA . VAL A 1 93 ? 1.993 -7.739 -12.694 1.00 86.62 93 VAL A CA 1
ATOM 713 C C . VAL A 1 93 ? 1.611 -6.516 -11.874 1.00 86.62 93 VAL A C 1
ATOM 715 O O . VAL A 1 93 ? 1.542 -5.410 -12.416 1.00 86.62 93 VAL A O 1
ATOM 718 N N . SER A 1 94 ? 1.382 -6.690 -10.574 1.00 86.62 94 SER A N 1
ATOM 719 C CA . SER A 1 94 ? 1.255 -5.540 -9.677 1.00 86.62 94 SER A CA 1
ATOM 720 C C . SER A 1 94 ? 2.617 -4.882 -9.436 1.00 86.62 94 SER A C 1
ATOM 722 O O . SER A 1 94 ? 3.672 -5.515 -9.579 1.00 86.62 94 SER A O 1
ATOM 724 N N . ALA A 1 95 ? 2.613 -3.613 -9.022 1.00 89.38 95 ALA A N 1
ATOM 725 C CA . ALA A 1 95 ? 3.832 -2.930 -8.597 1.00 89.38 95 ALA A CA 1
ATOM 726 C C . ALA A 1 95 ? 4.571 -3.687 -7.482 1.00 89.38 95 ALA A C 1
ATOM 728 O O . ALA A 1 95 ? 5.799 -3.764 -7.496 1.00 89.38 95 ALA A O 1
ATOM 729 N N . ARG A 1 96 ? 3.839 -4.312 -6.553 1.00 89.50 96 ARG A N 1
ATOM 730 C CA . ARG A 1 96 ? 4.429 -5.120 -5.483 1.00 89.50 96 ARG A CA 1
ATOM 731 C C . ARG A 1 96 ? 5.166 -6.335 -6.025 1.00 89.50 96 ARG A C 1
ATOM 733 O O . ARG A 1 96 ? 6.280 -6.597 -5.587 1.00 89.50 96 ARG A O 1
ATOM 740 N N . GLN A 1 97 ? 4.576 -7.075 -6.965 1.00 87.56 97 GLN A N 1
ATOM 741 C CA . GLN A 1 97 ? 5.227 -8.242 -7.573 1.00 87.56 97 GLN A CA 1
ATOM 742 C C . GLN A 1 97 ? 6.519 -7.845 -8.297 1.00 87.56 97 GLN A C 1
ATOM 744 O O . GLN A 1 97 ? 7.552 -8.501 -8.140 1.00 87.56 97 GLN A O 1
ATOM 749 N N . LEU A 1 98 ? 6.482 -6.733 -9.036 1.00 87.56 98 LEU A N 1
ATOM 750 C CA . LEU A 1 98 ? 7.657 -6.155 -9.683 1.00 87.56 98 LEU A CA 1
ATOM 751 C C . LEU A 1 98 ? 8.748 -5.794 -8.661 1.00 87.56 98 LEU A C 1
ATOM 753 O O . LEU A 1 98 ? 9.902 -6.186 -8.824 1.00 87.56 98 LEU A O 1
ATOM 757 N N . LEU A 1 99 ? 8.392 -5.063 -7.603 1.00 88.81 99 LEU A N 1
ATOM 758 C CA . LEU A 1 99 ? 9.336 -4.607 -6.580 1.00 88.81 99 LEU A CA 1
ATOM 759 C C . LEU A 1 99 ? 9.872 -5.761 -5.717 1.00 88.81 99 LEU A C 1
ATOM 761 O O . LEU A 1 99 ? 11.037 -5.743 -5.327 1.00 88.81 99 LEU A O 1
ATOM 765 N N . ALA A 1 100 ? 9.063 -6.791 -5.456 1.00 87.81 100 ALA A N 1
ATOM 766 C CA . ALA A 1 100 ? 9.490 -7.987 -4.731 1.00 87.81 100 ALA A CA 1
ATOM 767 C C . ALA A 1 100 ? 10.544 -8.753 -5.538 1.00 87.81 100 ALA A C 1
ATOM 769 O O . ALA A 1 100 ? 11.582 -9.131 -4.998 1.00 87.81 100 ALA A O 1
ATOM 770 N N . SER A 1 101 ? 10.326 -8.867 -6.850 1.00 83.06 101 SER A N 1
ATOM 771 C CA . SER A 1 101 ? 11.310 -9.435 -7.775 1.00 83.06 101 SER A CA 1
ATOM 772 C C . SER A 1 101 ? 12.592 -8.588 -7.808 1.00 83.06 101 SER A C 1
ATOM 774 O O . SER A 1 101 ? 13.703 -9.122 -7.756 1.00 83.06 101 SER A O 1
ATOM 776 N N . ALA A 1 102 ? 12.454 -7.254 -7.820 1.00 81.12 102 ALA A N 1
ATOM 777 C CA . ALA A 1 102 ? 13.583 -6.323 -7.761 1.00 81.12 102 ALA A CA 1
ATOM 778 C C . ALA A 1 102 ? 14.445 -6.514 -6.507 1.00 81.12 102 ALA A C 1
ATOM 780 O O . ALA A 1 102 ? 15.670 -6.581 -6.621 1.00 81.12 102 ALA A O 1
ATOM 781 N N . ARG A 1 103 ? 13.805 -6.684 -5.346 1.00 84.69 103 ARG A N 1
ATOM 782 C CA . ARG A 1 103 ? 14.468 -6.964 -4.069 1.00 84.69 103 ARG A CA 1
ATOM 783 C C . ARG A 1 103 ? 15.269 -8.268 -4.092 1.00 84.69 103 ARG A C 1
ATOM 785 O O . ARG A 1 103 ? 16.384 -8.303 -3.586 1.00 84.69 103 ARG A O 1
ATOM 792 N N . GLU A 1 104 ? 14.711 -9.337 -4.655 1.00 81.25 104 GLU A N 1
ATOM 793 C CA . GLU A 1 104 ? 15.334 -10.672 -4.639 1.00 81.25 104 GLU A CA 1
ATOM 794 C C . GLU A 1 104 ? 16.527 -10.801 -5.593 1.00 81.25 104 GLU A C 1
ATOM 796 O O . GLU A 1 104 ? 17.431 -11.599 -5.356 1.00 81.25 104 GLU A O 1
ATOM 801 N N . SER A 1 105 ? 16.546 -10.013 -6.669 1.00 69.75 105 SER A N 1
ATOM 802 C CA . SER A 1 105 ? 17.515 -10.170 -7.763 1.00 69.75 105 SER A CA 1
ATOM 803 C C . SER A 1 105 ? 18.734 -9.247 -7.680 1.00 69.75 105 SER A C 1
ATOM 805 O O . SER A 1 105 ? 19.458 -9.133 -8.669 1.00 69.75 105 SER A O 1
ATOM 807 N N . ASP A 1 106 ? 18.928 -8.544 -6.555 1.00 67.00 106 ASP A N 1
ATOM 808 C CA . ASP A 1 106 ? 19.926 -7.464 -6.407 1.00 67.00 106 ASP A CA 1
ATOM 809 C C . ASP A 1 106 ? 19.860 -6.462 -7.583 1.00 67.00 106 ASP A C 1
ATOM 811 O O . ASP A 1 106 ? 20.862 -5.973 -8.113 1.00 67.00 106 ASP A O 1
ATOM 815 N N . GLY A 1 107 ? 18.637 -6.235 -8.083 1.00 66.00 107 GLY A N 1
ATOM 816 C CA . GLY A 1 107 ? 18.394 -5.398 -9.247 1.00 66.00 107 GLY A CA 1
ATOM 817 C C . GLY A 1 107 ? 18.740 -3.955 -8.915 1.00 66.00 107 GLY A C 1
ATOM 818 O O . GLY A 1 107 ? 18.245 -3.407 -7.936 1.00 66.00 107 GLY A O 1
ATOM 819 N N . LYS A 1 108 ? 19.555 -3.309 -9.753 1.00 72.31 108 LYS A N 1
ATOM 820 C CA . LYS A 1 108 ? 20.004 -1.932 -9.491 1.00 72.31 108 LYS A CA 1
ATOM 821 C C . LYS A 1 108 ? 18.968 -0.873 -9.852 1.00 72.31 108 LYS A C 1
ATOM 823 O O . LYS A 1 108 ? 19.174 0.303 -9.565 1.00 72.31 108 LYS A O 1
ATOM 828 N N . GLY A 1 109 ? 17.871 -1.261 -10.502 1.00 84.75 109 GLY A N 1
ATOM 829 C CA . GLY A 1 109 ? 16.840 -0.314 -10.896 1.00 84.75 109 GLY A CA 1
ATOM 830 C C . GLY A 1 109 ? 15.731 -0.864 -11.785 1.00 84.75 109 GLY A C 1
ATOM 831 O O . GLY A 1 109 ? 15.693 -2.044 -12.142 1.00 84.75 109 GLY A O 1
ATOM 832 N N . ILE A 1 110 ? 14.835 0.047 -12.160 1.00 88.00 110 ILE A N 1
ATOM 833 C CA . ILE A 1 110 ? 13.699 -0.175 -13.055 1.00 88.00 110 ILE A CA 1
ATOM 834 C C . ILE A 1 110 ? 13.877 0.720 -14.284 1.00 88.00 110 ILE A C 1
ATOM 836 O O . ILE A 1 110 ? 13.871 1.947 -14.177 1.00 88.00 110 ILE A O 1
ATOM 840 N N . GLN A 1 111 ? 14.027 0.118 -15.460 1.00 88.50 111 GLN A N 1
ATOM 841 C CA . GLN A 1 111 ? 13.984 0.819 -16.737 1.00 88.50 111 GLN A CA 1
ATOM 842 C C . GLN A 1 111 ? 12.542 0.874 -17.237 1.00 88.50 111 GLN A C 1
ATOM 844 O O . GLN A 1 111 ? 11.925 -0.156 -17.518 1.00 88.50 111 GLN A O 1
ATOM 849 N N . ILE A 1 112 ? 12.016 2.084 -17.388 1.00 88.81 112 ILE A N 1
ATOM 850 C CA . ILE A 1 112 ? 10.660 2.305 -17.886 1.00 88.81 112 ILE A CA 1
ATOM 851 C C . ILE A 1 112 ? 10.747 2.612 -19.366 1.00 8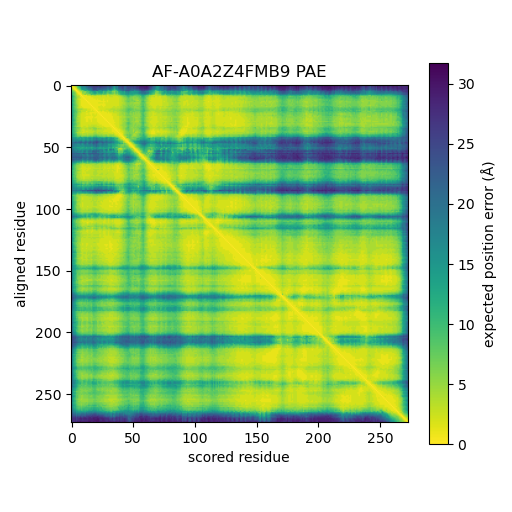8.81 112 ILE A C 1
ATOM 853 O O . ILE A 1 112 ? 11.488 3.507 -19.752 1.00 88.81 112 ILE A O 1
ATOM 857 N N . ASN A 1 113 ? 9.976 1.897 -20.186 1.00 87.62 113 ASN A N 1
ATOM 858 C CA . ASN A 1 113 ? 9.946 2.046 -21.636 1.00 87.62 113 ASN A CA 1
ATOM 859 C C . ASN A 1 113 ? 11.374 2.089 -22.212 1.00 87.62 113 ASN A C 1
ATOM 861 O O . ASN A 1 113 ? 11.887 3.175 -22.442 1.00 87.62 113 ASN A O 1
ATOM 865 N N . PRO A 1 114 ? 12.037 0.956 -22.500 1.00 81.75 114 PRO A N 1
ATOM 866 C CA . PRO A 1 114 ? 13.460 0.918 -22.877 1.00 81.75 114 PRO A CA 1
ATOM 867 C C . PRO A 1 114 ? 13.883 1.735 -24.104 1.00 81.75 114 PRO A C 1
ATOM 869 O O . PRO A 1 114 ? 15.072 1.887 -24.361 1.00 81.75 114 PRO A O 1
ATOM 872 N N . HIS A 1 115 ? 12.927 2.222 -24.897 1.00 77.81 115 HIS A N 1
ATOM 873 C CA . HIS A 1 115 ? 13.183 3.193 -25.962 1.00 77.81 115 HIS A CA 1
ATOM 874 C C . HIS A 1 115 ? 13.381 4.629 -25.430 1.00 77.81 115 HIS A C 1
ATOM 876 O O . HIS A 1 115 ? 13.726 5.525 -26.195 1.00 77.81 115 HIS A O 1
ATOM 882 N N . THR A 1 116 ? 13.159 4.848 -24.136 1.00 78.88 116 THR A N 1
ATOM 883 C CA . THR A 1 116 ? 13.435 6.072 -23.388 1.00 78.88 116 THR A CA 1
ATOM 884 C C . THR A 1 116 ? 14.718 5.902 -22.572 1.00 78.88 116 THR A C 1
ATOM 886 O O . THR A 1 116 ? 15.151 4.788 -22.269 1.00 78.88 116 THR A O 1
ATOM 889 N N . SER A 1 117 ? 15.325 7.020 -22.181 1.00 81.25 117 SER A N 1
ATOM 890 C CA . SER A 1 117 ? 16.479 7.041 -21.278 1.00 81.25 117 SER A CA 1
ATOM 891 C C . SER A 1 117 ? 16.086 6.974 -19.794 1.00 81.25 117 SER A C 1
ATOM 893 O O . SER A 1 117 ? 16.909 7.298 -18.940 1.00 81.25 117 SER A O 1
ATOM 895 N N . LEU A 1 118 ? 14.836 6.618 -19.467 1.00 88.06 118 LEU A N 1
ATOM 896 C CA . LEU A 1 118 ? 14.341 6.621 -18.093 1.00 88.06 118 LEU A CA 1
ATOM 897 C C . LEU A 1 118 ? 14.729 5.329 -17.363 1.00 88.06 118 LEU A C 1
ATOM 899 O O . LEU A 1 118 ? 14.025 4.319 -17.407 1.00 88.06 118 LEU A O 1
ATOM 903 N 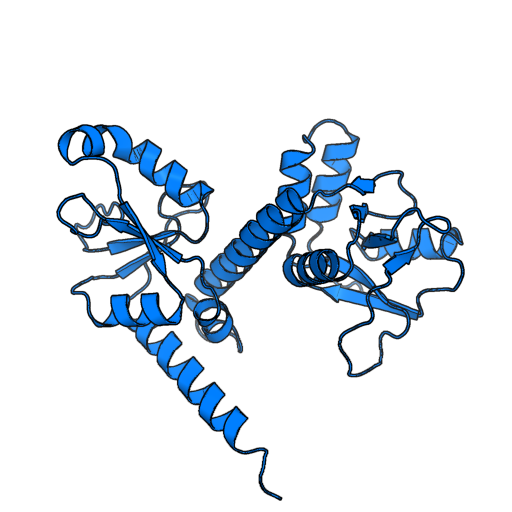N . LEU A 1 119 ? 15.860 5.392 -16.664 1.00 88.69 119 LEU A N 1
ATOM 904 C CA . LEU A 1 119 ? 16.293 4.391 -15.697 1.00 88.69 119 LEU A CA 1
ATOM 905 C C . LEU A 1 119 ? 16.139 4.957 -14.286 1.00 88.69 119 LEU A C 1
ATOM 907 O O . LEU A 1 119 ? 16.709 5.995 -13.952 1.00 88.69 119 LEU A O 1
ATOM 911 N N . LEU A 1 120 ? 15.372 4.260 -13.457 1.00 89.12 120 LEU A N 1
ATOM 912 C CA . LEU A 1 120 ? 15.273 4.538 -12.035 1.00 89.12 120 LEU A CA 1
ATOM 913 C C . LEU A 1 120 ? 16.223 3.608 -11.303 1.00 89.12 120 LEU A C 1
ATOM 915 O O . LEU A 1 120 ? 15.883 2.456 -11.054 1.00 89.12 120 LEU A O 1
ATOM 919 N N . GLU A 1 121 ? 17.410 4.104 -10.974 1.00 89.31 121 GLU A N 1
ATOM 920 C CA . GLU A 1 121 ? 18.287 3.412 -10.033 1.00 89.31 121 GLU A CA 1
ATOM 921 C C . GLU A 1 121 ? 17.640 3.438 -8.649 1.00 89.31 121 GLU A C 1
ATOM 923 O O . GLU A 1 121 ? 17.152 4.491 -8.223 1.00 89.31 121 GLU A O 1
ATOM 928 N N . LEU A 1 122 ? 17.587 2.282 -7.990 1.00 87.75 122 LEU A N 1
ATOM 929 C CA . LEU A 1 122 ? 16.961 2.117 -6.683 1.00 87.75 122 LEU A CA 1
ATOM 930 C C . LEU A 1 122 ? 17.985 1.548 -5.707 1.00 87.75 122 LEU A C 1
ATOM 932 O O . LEU A 1 122 ? 18.569 0.491 -5.942 1.00 87.75 122 LEU A O 1
ATOM 936 N N . SER A 1 123 ? 18.186 2.244 -4.596 1.00 89.00 123 SER A N 1
ATOM 937 C CA . SER A 1 123 ? 18.862 1.676 -3.433 1.00 89.00 123 SER A CA 1
ATOM 938 C C . SER A 1 123 ? 17.978 0.627 -2.751 1.00 89.00 123 SER A C 1
ATOM 940 O O . SER A 1 123 ? 16.755 0.646 -2.884 1.00 89.00 123 SER A O 1
ATOM 942 N N . SER A 1 124 ? 18.577 -0.268 -1.961 1.00 87.19 124 SER A N 1
ATOM 943 C CA . SER A 1 124 ? 17.816 -1.250 -1.177 1.00 87.19 124 SER A CA 1
ATOM 944 C C . SER A 1 124 ? 16.808 -0.590 -0.226 1.00 87.19 124 SER A C 1
ATOM 946 O O . SER A 1 124 ? 15.713 -1.107 -0.049 1.00 87.19 124 SER A O 1
ATOM 948 N N . GLU A 1 125 ? 17.148 0.570 0.345 1.00 90.06 125 GLU A N 1
ATOM 949 C CA . GLU A 1 125 ? 16.241 1.342 1.206 1.00 90.06 125 GLU A CA 1
ATOM 950 C C . GLU A 1 125 ? 15.031 1.875 0.424 1.00 90.06 125 GLU A C 1
ATOM 952 O O . GLU A 1 125 ? 13.897 1.719 0.872 1.00 90.06 125 GLU A O 1
ATOM 957 N N . GLU A 1 126 ? 15.248 2.419 -0.780 1.00 90.44 126 GLU A N 1
ATOM 958 C CA . GLU A 1 126 ? 14.154 2.856 -1.657 1.00 90.44 126 GLU A CA 1
ATOM 959 C C . GLU A 1 126 ? 13.270 1.680 -2.093 1.00 90.44 126 GLU A C 1
ATOM 961 O O . GLU A 1 126 ? 12.053 1.829 -2.151 1.00 90.44 126 GLU A O 1
ATOM 966 N N . VAL A 1 127 ? 13.841 0.503 -2.379 1.00 89.75 127 VAL A N 1
ATOM 967 C CA . VAL A 1 127 ? 13.048 -0.691 -2.723 1.00 89.75 127 VAL A CA 1
ATOM 968 C C . VAL A 1 127 ? 12.133 -1.090 -1.566 1.00 89.75 127 VAL A C 1
ATOM 970 O O . VAL A 1 127 ? 10.952 -1.337 -1.799 1.00 89.75 127 VAL A O 1
ATOM 973 N N . GLU A 1 128 ? 12.633 -1.113 -0.328 1.00 89.56 128 GLU A N 1
ATOM 974 C CA . GLU A 1 128 ? 11.811 -1.427 0.849 1.00 89.56 128 GLU A CA 1
ATOM 975 C C . GLU A 1 128 ? 10.734 -0.361 1.108 1.00 89.56 128 GLU A C 1
ATOM 977 O O . GLU A 1 128 ? 9.587 -0.702 1.413 1.00 89.56 128 GLU A O 1
ATOM 982 N N . GLU A 1 129 ? 11.054 0.927 0.932 1.00 89.62 129 GLU A N 1
ATOM 983 C CA . GLU A 1 129 ? 10.065 2.007 1.045 1.00 89.62 129 GLU A CA 1
ATOM 984 C C . GLU A 1 129 ? 8.948 1.841 0.004 1.00 89.62 129 GLU A C 1
ATOM 986 O O . GLU A 1 129 ? 7.761 1.866 0.344 1.00 89.62 129 GLU A O 1
ATOM 991 N N . LEU A 1 130 ? 9.308 1.624 -1.263 1.00 91.31 130 LEU A N 1
ATOM 992 C CA . LEU A 1 130 ? 8.344 1.448 -2.347 1.00 91.31 130 LEU A CA 1
ATOM 993 C C . LEU A 1 130 ? 7.538 0.158 -2.188 1.00 91.31 130 LEU A C 1
ATOM 995 O O . LEU A 1 130 ? 6.341 0.159 -2.473 1.00 91.31 130 LEU A O 1
ATOM 999 N N . LEU A 1 131 ? 8.145 -0.920 -1.684 1.00 90.62 131 LEU A N 1
ATOM 1000 C CA . LEU A 1 131 ? 7.436 -2.151 -1.337 1.00 90.62 131 LEU A CA 1
ATOM 1001 C C . LEU A 1 131 ? 6.379 -1.898 -0.268 1.00 90.62 131 LEU A C 1
ATOM 1003 O O . LEU A 1 131 ? 5.232 -2.309 -0.444 1.00 90.62 131 LEU A O 1
ATOM 1007 N N . SER A 1 132 ? 6.739 -1.184 0.798 1.00 89.31 132 SER A N 1
ATOM 1008 C CA . SER A 1 132 ? 5.807 -0.803 1.859 1.00 89.31 132 SER A CA 1
ATOM 1009 C C . SER A 1 132 ? 4.635 0.020 1.312 1.00 89.31 132 SER A C 1
ATOM 1011 O O . SER A 1 132 ? 3.475 -0.305 1.571 1.00 89.31 132 SER A O 1
ATOM 1013 N N . ILE A 1 133 ? 4.920 1.016 0.462 1.00 90.88 133 ILE A N 1
ATOM 1014 C CA . ILE A 1 133 ? 3.897 1.830 -0.215 1.00 90.88 133 ILE A CA 1
ATOM 1015 C C . ILE A 1 133 ? 2.994 0.960 -1.099 1.00 90.88 133 ILE A C 1
ATOM 1017 O O . ILE A 1 133 ? 1.771 1.087 -1.032 1.00 90.88 133 ILE A O 1
ATOM 1021 N N . SER A 1 134 ? 3.577 0.067 -1.904 1.00 91.62 134 SER A N 1
ATOM 1022 C CA . SER A 1 134 ? 2.825 -0.803 -2.815 1.00 91.62 134 SER A CA 1
ATOM 1023 C C . SER A 1 134 ? 1.888 -1.745 -2.065 1.00 91.62 134 SER A C 1
ATOM 1025 O O . SER A 1 134 ? 0.720 -1.870 -2.420 1.00 91.62 134 SER A O 1
ATOM 1027 N N . HIS A 1 135 ? 2.365 -2.338 -0.969 1.00 91.50 135 HIS A N 1
ATOM 1028 C CA . HIS A 1 135 ? 1.583 -3.258 -0.159 1.00 91.50 135 HIS A CA 1
ATOM 1029 C C . HIS A 1 135 ? 0.443 -2.529 0.564 1.00 91.50 135 HIS A C 1
ATOM 1031 O O . HIS A 1 135 ? -0.685 -3.011 0.551 1.00 91.50 135 HIS A O 1
ATOM 1037 N N . GLY A 1 136 ? 0.704 -1.343 1.128 1.00 90.50 136 GLY A N 1
ATOM 1038 C CA . GLY A 1 136 ? -0.341 -0.508 1.725 1.00 90.50 136 GLY A CA 1
ATOM 1039 C C . GLY A 1 136 ? -1.414 -0.095 0.710 1.00 90.50 136 GLY A C 1
ATOM 1040 O O . GLY A 1 136 ? -2.601 -0.152 1.020 1.00 90.50 136 GLY A O 1
ATOM 1041 N N . SER A 1 137 ? -1.014 0.241 -0.521 1.00 90.12 137 SER A N 1
ATOM 1042 C CA . SER A 1 137 ? -1.942 0.587 -1.606 1.00 90.12 137 SER A CA 1
ATOM 1043 C C . SER A 1 137 ? -2.810 -0.595 -2.044 1.00 90.12 137 SER A C 1
ATOM 1045 O O . SER A 1 137 ? -4.013 -0.423 -2.214 1.00 90.12 137 SER A O 1
ATOM 1047 N N . GLU A 1 138 ? -2.235 -1.791 -2.210 1.00 91.06 138 GLU A N 1
ATOM 1048 C CA . GLU A 1 138 ? -3.003 -3.009 -2.525 1.00 91.06 138 GLU A CA 1
ATOM 1049 C C . GLU A 1 138 ? -4.040 -3.314 -1.434 1.00 91.06 138 GLU A C 1
ATOM 1051 O O . GLU A 1 138 ? -5.174 -3.695 -1.723 1.00 91.06 138 GLU A O 1
ATOM 1056 N N . VAL A 1 139 ? -3.671 -3.108 -0.170 1.00 93.06 139 VAL A N 1
ATOM 1057 C CA . VAL A 1 139 ? -4.555 -3.356 0.973 1.00 93.06 139 VAL A CA 1
ATOM 1058 C C . VAL A 1 139 ? -5.657 -2.307 1.068 1.00 93.06 139 VAL A C 1
ATOM 1060 O O . VAL A 1 139 ? -6.797 -2.666 1.350 1.00 93.06 139 VAL A O 1
ATOM 1063 N N . ASP A 1 140 ? -5.364 -1.036 0.788 1.00 91.06 140 ASP A N 1
ATOM 1064 C CA . ASP A 1 140 ? -6.385 0.014 0.693 1.00 91.06 140 ASP A CA 1
ATOM 1065 C C . ASP A 1 140 ? -7.435 -0.324 -0.371 1.00 91.06 140 ASP A C 1
ATOM 1067 O O . ASP A 1 140 ? -8.636 -0.177 -0.136 1.00 91.06 140 ASP A O 1
ATOM 1071 N N . GLU A 1 141 ? -7.000 -0.828 -1.526 1.00 89.75 141 GLU A N 1
ATOM 1072 C CA . GLU A 1 141 ? -7.902 -1.285 -2.583 1.00 89.75 141 GLU A CA 1
ATOM 1073 C C . GLU A 1 141 ? -8.728 -2.489 -2.141 1.00 89.75 141 GLU A C 1
ATOM 1075 O O . GLU A 1 141 ? -9.953 -2.460 -2.270 1.00 89.75 141 GLU A O 1
ATOM 1080 N N . ALA A 1 142 ? -8.096 -3.492 -1.529 1.00 92.62 142 ALA A N 1
ATOM 1081 C CA . ALA A 1 142 ? -8.797 -4.651 -0.992 1.00 92.62 142 ALA A CA 1
ATOM 1082 C C . ALA A 1 142 ? -9.837 -4.253 0.075 1.00 92.62 142 ALA A C 1
ATOM 1084 O O . ALA A 1 142 ? -10.952 -4.774 0.091 1.00 92.62 142 ALA A O 1
ATOM 1085 N N . ILE A 1 143 ? -9.528 -3.285 0.943 1.00 92.31 143 ILE A N 1
ATOM 1086 C CA . ILE A 1 143 ? -10.477 -2.751 1.930 1.00 92.31 143 ILE A CA 1
ATOM 1087 C C . ILE A 1 143 ? -11.669 -2.095 1.231 1.00 92.31 143 ILE A C 1
ATOM 1089 O O . ILE A 1 143 ? -12.810 -2.334 1.630 1.00 92.31 143 ILE A O 1
ATOM 1093 N N . LEU A 1 144 ? -11.431 -1.287 0.194 1.00 89.50 144 LEU A N 1
ATOM 1094 C CA . LEU A 1 144 ? -12.498 -0.646 -0.579 1.00 89.50 144 LEU A CA 1
ATOM 1095 C C . LEU A 1 144 ? -13.372 -1.672 -1.311 1.00 89.50 144 LEU A C 1
ATOM 1097 O O . LEU A 1 144 ? -14.594 -1.520 -1.330 1.00 89.50 144 LEU A O 1
ATOM 1101 N N . GLU A 1 145 ? -12.777 -2.721 -1.872 1.00 91.06 145 GLU A N 1
ATOM 1102 C CA . GLU A 1 145 ? -13.496 -3.830 -2.507 1.00 91.06 145 GLU A CA 1
ATOM 1103 C C . GLU A 1 145 ? -14.331 -4.621 -1.498 1.00 91.06 145 GLU A C 1
ATOM 1105 O O . GLU A 1 145 ? -15.495 -4.923 -1.758 1.00 91.06 145 GLU A O 1
ATOM 1110 N N . ALA A 1 146 ? -13.795 -4.875 -0.301 1.00 91.06 146 ALA A N 1
ATOM 1111 C CA . ALA A 1 146 ? -14.511 -5.562 0.771 1.00 91.06 146 ALA A CA 1
ATOM 1112 C C . ALA A 1 146 ? -15.770 -4.804 1.242 1.00 91.06 146 ALA A C 1
ATOM 1114 O O . ALA A 1 146 ? -16.657 -5.401 1.857 1.00 91.06 146 ALA A O 1
ATOM 1115 N N . MET A 1 147 ? -15.889 -3.504 0.940 1.00 86.12 147 MET A N 1
ATOM 1116 C CA . MET A 1 147 ? -17.098 -2.721 1.220 1.00 86.12 147 MET A CA 1
ATOM 1117 C C . MET A 1 147 ? -18.260 -3.011 0.258 1.00 86.12 147 MET A C 1
ATOM 1119 O O . MET A 1 147 ? -19.401 -2.668 0.578 1.00 86.12 147 MET A O 1
ATOM 1123 N N . ALA A 1 148 ? -17.998 -3.589 -0.916 1.00 85.25 148 ALA A N 1
ATOM 1124 C CA . ALA A 1 148 ? -18.980 -3.762 -1.980 1.00 85.25 148 ALA A CA 1
ATOM 1125 C C . ALA A 1 148 ? -19.261 -5.254 -2.233 1.00 85.25 148 ALA A C 1
ATOM 1127 O O . ALA A 1 148 ? -18.498 -5.911 -2.934 1.00 85.25 148 ALA A O 1
ATOM 1128 N N . PRO A 1 149 ? -20.360 -5.824 -1.701 1.00 83.56 149 PRO A N 1
ATOM 1129 C CA . PRO A 1 149 ? -20.708 -7.207 -1.992 1.00 83.56 149 PRO A CA 1
ATOM 1130 C C . PRO A 1 149 ? -21.135 -7.386 -3.467 1.00 83.56 149 PRO A C 1
ATOM 1132 O O . PRO A 1 149 ? -21.857 -6.536 -3.997 1.00 83.56 149 PRO A O 1
ATOM 1135 N N . PRO A 1 150 ? -20.786 -8.518 -4.110 1.00 89.88 150 PRO A N 1
ATOM 1136 C CA . PRO A 1 150 ? -20.001 -9.628 -3.562 1.00 89.88 150 PRO A CA 1
ATOM 1137 C C . PRO A 1 150 ? -18.506 -9.288 -3.432 1.00 89.88 150 PRO A C 1
ATOM 1139 O O . PRO A 1 150 ? -17.928 -8.696 -4.336 1.00 89.88 150 PRO A O 1
ATOM 1142 N N . ILE A 1 151 ? -17.890 -9.709 -2.320 1.00 91.38 151 ILE A N 1
ATOM 1143 C CA . ILE A 1 151 ? -16.446 -9.549 -2.088 1.00 91.38 151 ILE A CA 1
ATOM 1144 C C . ILE A 1 151 ? -15.696 -10.437 -3.086 1.00 91.38 151 ILE A C 1
ATOM 1146 O O . ILE A 1 151 ? -16.040 -11.615 -3.237 1.00 91.38 151 ILE A O 1
ATOM 1150 N N . ALA A 1 152 ? -14.704 -9.877 -3.778 1.00 90.62 152 ALA A N 1
ATOM 1151 C CA . ALA A 1 152 ? -13.921 -10.625 -4.750 1.00 90.62 152 ALA A CA 1
ATOM 1152 C C . ALA A 1 152 ? -13.066 -11.719 -4.065 1.00 90.62 152 ALA A C 1
ATOM 1154 O O . ALA A 1 152 ? -12.651 -11.562 -2.912 1.00 90.62 152 ALA A O 1
ATOM 1155 N N . PRO A 1 153 ? -12.808 -12.857 -4.738 1.00 89.56 153 PRO A N 1
ATOM 1156 C CA . PRO A 1 153 ? -11.908 -13.882 -4.211 1.00 89.56 153 PRO A CA 1
ATOM 1157 C C . PRO A 1 153 ? -10.508 -13.315 -3.938 1.00 89.56 153 PRO A C 1
ATOM 1159 O O . PRO A 1 153 ? -9.982 -12.576 -4.767 1.00 89.56 153 PRO A O 1
ATOM 1162 N N . GLY A 1 154 ? -9.893 -13.672 -2.809 1.00 90.06 154 GLY A N 1
ATOM 1163 C CA . GLY A 1 154 ? -8.550 -13.208 -2.444 1.00 90.06 154 GLY A CA 1
ATOM 1164 C C . GLY A 1 154 ? -8.511 -11.850 -1.729 1.00 90.06 154 GLY A C 1
ATOM 1165 O O . GLY A 1 154 ? -7.476 -11.495 -1.159 1.00 90.06 154 GLY A O 1
ATOM 1166 N N . THR A 1 155 ? -9.606 -11.075 -1.728 1.00 93.88 155 THR A N 1
ATOM 1167 C CA . THR A 1 155 ? -9.655 -9.748 -1.090 1.00 93.88 155 THR A CA 1
ATOM 1168 C C . THR A 1 155 ? -9.412 -9.842 0.419 1.00 93.88 155 THR A C 1
ATOM 1170 O O . THR A 1 155 ? -8.625 -9.076 0.972 1.00 93.88 155 THR A O 1
ATOM 1173 N N . LEU A 1 156 ? -10.059 -10.787 1.108 1.00 95.69 156 LEU A N 1
ATOM 1174 C CA . LEU A 1 156 ? -9.937 -10.927 2.565 1.00 95.69 156 LEU A CA 1
ATOM 1175 C C . LEU A 1 156 ? -8.568 -11.485 2.967 1.00 95.69 156 LEU A C 1
ATOM 1177 O O . LEU A 1 156 ? -7.999 -11.050 3.966 1.00 95.69 156 LEU A O 1
ATOM 1181 N N . GLU A 1 157 ? -8.019 -12.389 2.164 1.00 94.06 157 GLU A N 1
ATOM 1182 C CA . GLU A 1 157 ? -6.690 -12.974 2.315 1.00 94.06 157 GLU A CA 1
ATOM 1183 C C . GLU A 1 157 ? -5.598 -11.915 2.116 1.00 94.06 157 GLU A C 1
ATOM 1185 O O . GLU A 1 157 ? -4.630 -11.874 2.873 1.00 94.06 157 GLU A O 1
ATOM 1190 N N . THR A 1 158 ? -5.791 -10.999 1.162 1.00 93.56 158 THR A N 1
ATOM 1191 C CA . THR A 1 158 ? -4.902 -9.846 0.944 1.00 93.56 158 THR A CA 1
ATOM 1192 C C . THR A 1 158 ? -4.854 -8.951 2.178 1.00 93.56 158 THR A C 1
ATOM 1194 O O . THR A 1 158 ? -3.772 -8.598 2.648 1.00 93.56 158 THR A O 1
ATOM 1197 N N . ILE A 1 159 ? -6.018 -8.636 2.756 1.00 95.69 159 ILE A N 1
ATOM 1198 C CA . ILE A 1 159 ? -6.104 -7.866 4.003 1.00 95.69 159 ILE A CA 1
ATOM 1199 C C . ILE A 1 159 ? -5.446 -8.646 5.153 1.00 95.69 159 ILE A C 1
ATOM 1201 O O . ILE A 1 159 ? -4.682 -8.070 5.925 1.00 95.69 159 ILE A O 1
ATOM 1205 N N . ALA A 1 160 ? -5.700 -9.954 5.267 1.00 95.81 160 ALA A N 1
ATOM 1206 C CA . ALA A 1 160 ? -5.149 -10.799 6.327 1.00 95.81 160 ALA A CA 1
ATOM 1207 C C . ALA A 1 160 ? -3.614 -10.873 6.303 1.00 95.81 160 ALA A C 1
ATOM 1209 O O . ALA A 1 160 ? -2.978 -10.834 7.360 1.00 95.81 160 ALA A O 1
ATOM 1210 N N . ALA A 1 161 ? -3.032 -10.975 5.105 1.00 93.50 161 ALA A N 1
ATOM 1211 C CA . ALA A 1 161 ? -1.598 -11.128 4.885 1.00 93.50 161 ALA A CA 1
ATOM 1212 C C . ALA A 1 161 ? -0.795 -9.844 5.153 1.00 93.50 161 ALA A C 1
ATOM 1214 O O . ALA A 1 161 ? 0.429 -9.901 5.297 1.00 93.50 161 ALA A O 1
ATOM 1215 N N . PHE A 1 162 ? -1.449 -8.683 5.233 1.00 94.44 162 PHE A N 1
ATOM 1216 C CA . PHE A 1 162 ? -0.761 -7.427 5.505 1.00 94.44 162 PHE A CA 1
ATOM 1217 C C . PHE A 1 162 ? -0.263 -7.363 6.951 1.00 94.44 162 PHE A C 1
ATOM 1219 O O . PHE A 1 162 ? -1.027 -7.532 7.898 1.00 94.44 162 PHE A O 1
ATOM 1226 N N . SER A 1 163 ? 1.028 -7.085 7.137 1.00 92.62 163 SER A N 1
ATOM 1227 C CA . SER A 1 163 ? 1.677 -7.001 8.454 1.00 92.62 163 SER A CA 1
ATOM 1228 C C . SER A 1 163 ? 1.986 -5.573 8.913 1.00 92.62 163 SER A C 1
ATOM 1230 O O . SER A 1 163 ? 2.780 -5.388 9.833 1.00 92.62 163 SER A O 1
ATOM 1232 N N . GLY A 1 164 ? 1.424 -4.572 8.233 1.00 93.62 164 GLY A N 1
ATOM 1233 C CA . GLY A 1 164 ? 1.763 -3.159 8.407 1.00 93.62 164 GLY A CA 1
ATOM 1234 C C . GLY A 1 164 ? 0.616 -2.291 8.912 1.00 93.62 164 GLY A C 1
ATOM 1235 O O . GLY A 1 164 ? 0.681 -1.077 8.743 1.00 93.62 164 GLY A O 1
ATOM 1236 N N . PHE A 1 165 ? -0.447 -2.870 9.486 1.00 96.12 165 PHE A N 1
ATOM 1237 C CA . PHE A 1 165 ? -1.527 -2.057 10.044 1.00 96.12 165 PHE A CA 1
ATOM 1238 C C . PHE A 1 165 ? -1.029 -1.330 11.282 1.00 96.12 165 PHE A C 1
ATOM 1240 O O . PHE A 1 165 ? -0.567 -1.956 12.228 1.00 96.12 165 PHE A O 1
ATOM 1247 N N . GLU A 1 166 ? -1.163 -0.016 11.311 1.00 96.12 166 GLU A N 1
ATOM 1248 C CA . GLU A 1 166 ? -0.782 0.786 12.461 1.00 96.12 166 GLU A CA 1
ATOM 1249 C C . GLU A 1 166 ? -2.030 1.294 13.176 1.00 96.12 166 GLU A C 1
ATOM 1251 O O . GLU A 1 166 ? -2.939 1.856 12.563 1.00 96.12 166 GLU A O 1
ATOM 1256 N N . ILE A 1 167 ? -2.059 1.127 14.493 1.00 95.31 167 ILE A N 1
ATOM 1257 C CA . ILE A 1 167 ? -3.017 1.796 15.371 1.00 95.31 167 ILE A CA 1
ATOM 1258 C C . ILE A 1 167 ? -2.264 2.668 16.365 1.00 95.31 167 ILE A C 1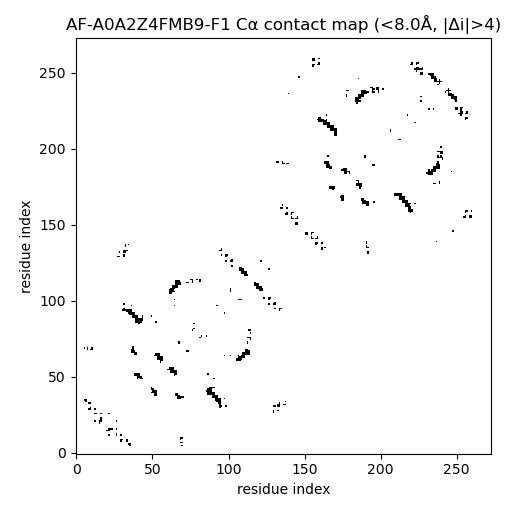
ATOM 1260 O O . ILE A 1 167 ? -1.129 2.377 16.750 1.00 95.31 167 ILE A O 1
ATOM 1264 N N . ILE A 1 168 ? -2.898 3.757 16.784 1.00 92.50 168 ILE A N 1
ATOM 1265 C CA . ILE A 1 168 ? -2.287 4.723 17.693 1.00 92.50 168 ILE A CA 1
ATOM 1266 C C . ILE A 1 168 ? -2.906 4.558 19.075 1.00 92.50 168 ILE A C 1
ATOM 1268 O O . ILE A 1 168 ? -4.127 4.540 19.231 1.00 92.50 168 ILE A O 1
ATOM 1272 N N . THR A 1 169 ? -2.056 4.473 20.093 1.00 89.19 169 THR A N 1
ATOM 1273 C CA . THR A 1 169 ? -2.472 4.439 21.494 1.00 89.19 169 THR A CA 1
ATOM 1274 C C . THR A 1 169 ? -1.901 5.624 22.255 1.00 89.19 169 THR A C 1
ATOM 1276 O O . THR A 1 169 ? -0.793 6.095 21.986 1.00 89.19 169 THR A O 1
ATOM 1279 N N . ARG A 1 170 ? -2.638 6.092 23.259 1.00 83.88 170 ARG A N 1
ATOM 1280 C CA . ARG A 1 170 ? -2.169 7.107 24.208 1.00 83.88 170 ARG A CA 1
ATOM 1281 C C . ARG A 1 170 ? -1.242 6.491 25.250 1.00 83.88 170 ARG A C 1
ATOM 1283 O O . ARG A 1 170 ? -1.242 5.278 25.433 1.00 83.88 170 ARG A O 1
ATOM 1290 N N . ALA A 1 171 ? -0.507 7.320 25.996 1.00 75.19 171 ALA A N 1
ATOM 1291 C CA . ALA A 1 171 ? 0.380 6.851 27.070 1.00 75.19 171 ALA A CA 1
ATOM 1292 C C . ALA A 1 171 ? -0.343 6.003 28.140 1.00 75.19 171 ALA A C 1
ATOM 1294 O O . ALA A 1 171 ? 0.271 5.173 28.802 1.00 75.19 171 ALA A O 1
ATOM 1295 N N . SER A 1 172 ? -1.661 6.173 28.289 1.00 73.69 172 SER A N 1
ATOM 1296 C CA . SER A 1 172 ? -2.524 5.342 29.137 1.00 73.69 172 SER A CA 1
ATOM 1297 C C . SER A 1 172 ? -2.923 3.997 28.513 1.00 73.69 172 SER A C 1
ATOM 1299 O O . SER A 1 172 ? -3.811 3.336 29.042 1.00 73.69 172 SER A O 1
ATOM 1301 N N . GLN A 1 173 ? -2.332 3.620 27.375 1.00 77.06 173 GLN A N 1
ATOM 1302 C CA . GLN A 1 173 ? -2.707 2.466 26.546 1.00 77.06 173 GLN A CA 1
ATOM 1303 C C . GLN A 1 173 ? -4.160 2.500 26.049 1.00 77.06 173 GLN A C 1
ATOM 1305 O O . GLN A 1 173 ? -4.713 1.491 25.621 1.00 77.06 173 GLN A O 1
ATOM 1310 N N . THR A 1 174 ? -4.790 3.674 26.080 1.00 83.12 174 THR A N 1
ATOM 1311 C CA . THR A 1 174 ? -6.114 3.862 25.482 1.00 83.12 174 THR A CA 1
ATOM 1312 C C . THR A 1 174 ? -5.970 4.028 23.976 1.00 83.12 174 THR A C 1
ATOM 1314 O O . THR A 1 174 ? -5.132 4.806 23.514 1.00 83.12 174 THR A O 1
ATOM 1317 N N . LEU A 1 175 ? -6.765 3.272 23.219 1.00 87.00 175 LEU A N 1
ATOM 1318 C CA . LEU A 1 175 ? -6.826 3.371 21.763 1.00 87.00 175 LEU A CA 1
ATOM 1319 C C . LEU A 1 175 ? -7.316 4.756 21.358 1.00 87.00 175 LEU A C 1
ATOM 1321 O O . LEU A 1 175 ? -8.262 5.280 21.952 1.00 87.00 175 LEU A O 1
ATOM 1325 N N . ASP A 1 176 ? -6.676 5.335 20.350 1.00 89.06 176 ASP A N 1
ATOM 1326 C CA . ASP A 1 176 ? -7.170 6.557 19.741 1.00 89.06 176 ASP A CA 1
ATOM 1327 C C . ASP A 1 176 ? -8.248 6.236 18.699 1.00 89.06 176 ASP A C 1
ATOM 1329 O O . ASP A 1 176 ? -8.184 5.226 17.993 1.00 89.06 176 ASP A O 1
ATOM 1333 N N . LEU A 1 177 ? -9.275 7.082 18.646 1.00 92.12 177 LEU A N 1
ATOM 1334 C CA . LEU A 1 177 ? -10.451 6.866 17.809 1.00 92.12 177 LEU A CA 1
ATOM 1335 C C . LEU A 1 177 ? -10.453 7.839 16.634 1.00 92.12 177 LEU A C 1
ATOM 1337 O O . LEU A 1 177 ? -10.052 8.995 16.768 1.00 92.12 177 LEU A O 1
ATOM 1341 N N . ALA A 1 178 ? -10.949 7.377 15.491 1.00 92.81 178 ALA A N 1
ATOM 1342 C CA . ALA A 1 178 ? -11.156 8.218 14.329 1.00 92.81 178 ALA A CA 1
ATOM 1343 C C . ALA A 1 178 ? -12.197 9.314 14.641 1.00 92.81 178 ALA A C 1
ATOM 1345 O O . ALA A 1 178 ? -13.165 9.057 15.366 1.00 92.81 178 ALA A O 1
ATOM 1346 N N . PRO A 1 179 ? -12.039 10.530 14.088 1.00 89.88 179 PRO A N 1
ATOM 1347 C CA . PRO A 1 179 ? -13.008 11.599 14.278 1.00 89.88 179 PRO A CA 1
ATOM 1348 C C . PRO A 1 179 ? -14.376 11.201 13.714 1.00 89.88 179 PRO A C 1
ATOM 1350 O O . PRO A 1 179 ? -14.480 10.802 12.556 1.00 89.88 179 PRO A O 1
ATOM 1353 N N . ASP A 1 180 ? -15.433 11.358 14.511 1.00 91.56 180 ASP A N 1
ATOM 1354 C CA . ASP A 1 180 ? -16.801 11.072 14.084 1.00 91.56 180 ASP A CA 1
ATOM 1355 C C . ASP A 1 180 ? -17.778 12.127 14.603 1.00 91.56 180 ASP A C 1
ATOM 1357 O O . ASP A 1 180 ? -17.861 12.397 15.801 1.00 91.56 180 ASP A O 1
ATOM 1361 N N . SER A 1 181 ? -18.559 12.713 13.695 1.00 87.75 181 SER A N 1
ATOM 1362 C CA . SER A 1 181 ? -19.572 13.718 14.047 1.00 87.75 181 SER A CA 1
ATOM 1363 C C . SER A 1 181 ? -20.817 13.115 14.707 1.00 87.75 181 SER A C 1
ATOM 1365 O O . SER A 1 181 ? -21.600 13.848 15.310 1.00 87.75 181 SER A O 1
ATOM 1367 N N . GLN A 1 182 ? -20.996 11.793 14.617 1.00 90.00 182 GLN A N 1
ATOM 1368 C CA . GLN A 1 182 ? -22.134 11.060 15.177 1.00 90.00 182 GLN A CA 1
ATOM 1369 C C . GLN A 1 182 ? -21.825 10.432 16.547 1.00 90.00 182 GLN A C 1
ATOM 1371 O O . GLN A 1 182 ? -22.709 9.830 17.152 1.00 90.00 182 GLN A O 1
ATOM 1376 N N . GLY A 1 183 ? -20.600 10.599 17.062 1.00 89.31 183 GLY A N 1
ATOM 1377 C CA . GLY A 1 183 ? -20.191 10.109 18.380 1.00 89.31 183 GLY A CA 1
ATOM 1378 C C . GLY A 1 183 ? -19.961 8.596 18.467 1.00 89.31 183 GLY A C 1
ATOM 1379 O O . GLY A 1 183 ? -19.934 8.061 19.574 1.00 89.31 183 GLY A O 1
ATOM 1380 N N . ARG A 1 184 ? -19.801 7.908 17.332 1.00 94.50 184 ARG A N 1
ATOM 1381 C CA . ARG A 1 184 ? -19.474 6.477 17.272 1.00 94.50 184 ARG A CA 1
ATOM 1382 C C . ARG A 1 184 ? -18.037 6.222 17.726 1.00 94.50 184 ARG A C 1
ATOM 1384 O O . ARG A 1 184 ? -17.135 7.022 17.476 1.00 94.50 184 ARG A O 1
ATOM 1391 N N . LYS A 1 185 ? -17.800 5.063 18.337 1.00 94.56 185 LYS A N 1
ATOM 1392 C CA . LYS A 1 185 ? -16.470 4.552 18.680 1.00 94.56 185 LYS A CA 1
ATOM 1393 C C . LYS A 1 185 ? -15.833 3.915 17.450 1.00 94.56 185 LYS A C 1
ATOM 1395 O O . LYS A 1 185 ? -15.959 2.712 17.231 1.00 94.56 185 LYS A O 1
ATOM 1400 N N . LEU A 1 186 ? -15.176 4.728 16.632 1.00 95.69 186 LEU A N 1
ATOM 1401 C CA . LEU A 1 186 ? -14.520 4.266 15.412 1.00 95.69 186 LEU A CA 1
ATOM 1402 C C . LEU A 1 186 ? -13.023 4.077 15.654 1.00 95.69 186 LEU A C 1
ATOM 1404 O O . LEU A 1 186 ? -12.335 5.039 15.973 1.00 95.69 186 LEU A O 1
ATOM 1408 N N . LEU A 1 187 ? -12.499 2.864 15.501 1.00 95.31 187 LEU A N 1
ATOM 1409 C CA . LEU A 1 187 ? -11.057 2.626 15.597 1.00 95.31 187 LEU A CA 1
ATOM 1410 C C . LEU A 1 187 ? -10.348 3.239 14.380 1.00 95.31 187 LEU A C 1
ATOM 1412 O O . LEU A 1 187 ? -10.714 2.942 13.242 1.00 95.31 187 LEU A O 1
ATOM 1416 N N . ALA A 1 188 ? -9.335 4.074 14.616 1.00 95.19 188 ALA A N 1
ATOM 1417 C CA . ALA A 1 188 ? -8.466 4.577 13.556 1.00 95.19 188 ALA A CA 1
ATOM 1418 C C . ALA A 1 188 ? -7.374 3.546 13.241 1.00 95.19 188 ALA A C 1
ATOM 1420 O O . ALA A 1 188 ? -6.618 3.154 14.131 1.00 95.19 188 ALA A O 1
ATOM 1421 N N . VAL A 1 189 ? -7.292 3.130 11.979 1.00 95.81 189 VAL A N 1
ATOM 1422 C CA . VAL A 1 189 ? -6.273 2.196 11.484 1.00 95.81 189 VAL A CA 1
ATOM 1423 C C . VAL A 1 189 ? -5.566 2.824 10.290 1.00 95.81 189 VAL A C 1
ATOM 1425 O O . VAL A 1 189 ? -6.200 3.466 9.456 1.00 95.81 189 VAL A O 1
ATOM 1428 N N . PHE A 1 190 ? -4.257 2.643 10.186 1.00 95.25 190 PHE A N 1
ATOM 1429 C CA . PHE A 1 190 ? -3.461 3.182 9.091 1.00 95.25 190 PHE A CA 1
ATOM 1430 C C . PHE A 1 190 ? -2.772 2.051 8.341 1.00 95.25 190 PHE A C 1
ATOM 1432 O O . PHE A 1 190 ? -2.216 1.141 8.948 1.00 95.25 190 PHE A O 1
ATOM 1439 N N . THR A 1 191 ? -2.819 2.112 7.016 1.00 93.25 191 THR A N 1
ATOM 1440 C CA . THR A 1 191 ? -2.083 1.203 6.117 1.00 93.25 191 THR A CA 1
ATOM 1441 C C . THR A 1 191 ? -0.817 1.857 5.569 1.00 93.25 191 THR A C 1
ATOM 1443 O O . THR A 1 191 ? -0.017 1.209 4.899 1.00 93.25 191 THR A O 1
ATOM 1446 N N . SER A 1 192 ? -0.624 3.151 5.851 1.00 90.00 192 SER A N 1
ATOM 1447 C CA . SER A 1 192 ? 0.540 3.918 5.426 1.00 90.00 192 SER A CA 1
ATOM 1448 C C . SER A 1 192 ? 0.975 4.935 6.480 1.00 90.00 192 SER A C 1
ATOM 1450 O O . SER A 1 192 ? 0.153 5.580 7.141 1.00 90.00 192 SER A O 1
ATOM 1452 N N . ALA A 1 193 ? 2.289 5.158 6.559 1.00 89.25 193 ALA A N 1
ATOM 1453 C CA . ALA A 1 193 ? 2.867 6.210 7.392 1.00 89.25 193 ALA A CA 1
ATOM 1454 C C . ALA A 1 193 ? 2.331 7.601 7.012 1.00 89.25 193 ALA A C 1
ATOM 1456 O O . ALA A 1 193 ? 2.081 8.421 7.886 1.00 89.25 193 ALA A O 1
ATOM 1457 N N . ALA A 1 194 ? 2.078 7.856 5.723 1.00 87.75 194 ALA A N 1
ATOM 1458 C CA . ALA A 1 194 ? 1.533 9.132 5.262 1.00 87.75 194 ALA A CA 1
ATOM 1459 C C . ALA A 1 194 ? 0.135 9.421 5.842 1.00 87.75 194 ALA A C 1
ATOM 1461 O O . ALA A 1 194 ? -0.117 10.541 6.287 1.00 87.75 194 ALA A O 1
ATOM 1462 N N . GLY A 1 195 ? -0.756 8.420 5.877 1.00 90.19 195 GLY A N 1
ATOM 1463 C CA . GLY A 1 195 ? -2.078 8.552 6.500 1.00 90.19 195 GLY A CA 1
ATOM 1464 C C . GLY A 1 195 ? -1.982 8.770 8.012 1.00 90.19 195 GLY A C 1
ATOM 1465 O O . GLY A 1 195 ? -2.633 9.664 8.560 1.00 90.19 195 GLY A O 1
ATOM 1466 N N . ARG A 1 196 ? -1.106 8.010 8.683 1.00 93.00 196 ARG A N 1
ATOM 1467 C CA . ARG A 1 196 ? -0.825 8.169 10.118 1.00 93.00 196 ARG A CA 1
ATOM 1468 C C . ARG A 1 196 ? -0.300 9.567 10.442 1.00 93.00 196 ARG A C 1
ATOM 1470 O O . ARG A 1 196 ? -0.789 10.216 11.365 1.00 93.00 196 ARG A O 1
ATOM 1477 N N . ASP A 1 197 ? 0.687 10.045 9.695 1.00 91.94 197 ASP A N 1
ATOM 1478 C CA . ASP A 1 197 ? 1.339 11.329 9.945 1.00 91.94 197 ASP A CA 1
ATOM 1479 C C . ASP A 1 197 ? 0.380 12.495 9.670 1.00 91.94 197 ASP A C 1
ATOM 1481 O O . ASP A 1 197 ? 0.335 13.453 10.445 1.00 91.94 197 ASP A O 1
ATOM 1485 N N . ALA A 1 198 ? -0.459 12.389 8.631 1.00 91.44 198 ALA A N 1
ATOM 1486 C CA . ALA A 1 198 ? -1.537 13.343 8.374 1.00 91.44 198 ALA A CA 1
ATOM 1487 C C . ALA A 1 198 ? -2.541 13.391 9.537 1.00 91.44 198 ALA A C 1
ATOM 1489 O O . ALA A 1 198 ? -2.942 14.476 9.973 1.00 91.44 198 ALA A O 1
ATOM 1490 N N . TYR A 1 199 ? -2.906 12.230 10.088 1.00 91.69 199 TYR A N 1
ATOM 1491 C CA . TYR A 1 199 ? -3.771 12.156 11.260 1.00 91.69 199 TYR A CA 1
ATOM 1492 C C . TYR A 1 199 ? -3.117 12.820 12.470 1.00 91.69 199 TYR A C 1
ATOM 1494 O O . TYR A 1 199 ? -3.695 13.747 13.042 1.00 91.69 199 TYR A O 1
ATOM 1502 N N . LEU A 1 200 ? -1.888 12.428 12.813 1.00 90.38 200 LEU A N 1
ATOM 1503 C CA . LEU A 1 200 ? -1.134 12.991 13.933 1.00 90.38 200 LEU A CA 1
ATOM 1504 C C . LEU A 1 200 ? -0.946 14.507 13.810 1.00 90.38 200 LEU A C 1
ATOM 1506 O O . LEU A 1 200 ? -1.049 15.205 14.816 1.00 90.38 200 LEU A O 1
ATOM 1510 N N . ALA A 1 201 ? -0.740 15.037 12.603 1.00 89.62 201 ALA A N 1
ATOM 1511 C CA . ALA A 1 201 ? -0.687 16.476 12.365 1.00 89.62 201 ALA A CA 1
ATOM 1512 C C . ALA A 1 201 ? -2.038 17.162 12.646 1.00 89.62 201 ALA A C 1
ATOM 1514 O O . ALA A 1 201 ? -2.066 18.248 13.228 1.00 89.62 201 ALA A O 1
ATOM 1515 N N . SER A 1 202 ? -3.157 16.521 12.290 1.00 86.75 202 SER A N 1
ATOM 1516 C CA . SER A 1 202 ? -4.508 17.062 12.507 1.00 86.75 202 SER A CA 1
ATOM 1517 C C . SER A 1 202 ? -4.932 17.077 13.983 1.00 86.75 202 SER A C 1
ATOM 1519 O O . SER A 1 202 ? -5.601 18.012 14.426 1.00 86.75 202 SER A O 1
ATOM 1521 N N . VAL A 1 203 ? -4.503 16.083 14.771 1.00 81.56 203 VAL A N 1
ATOM 1522 C CA . VAL A 1 203 ? -4.831 15.962 16.205 1.00 81.56 203 VAL A CA 1
ATOM 1523 C C . VAL A 1 203 ? -3.686 16.394 17.136 1.00 81.56 203 VAL A C 1
ATOM 1525 O O . VAL A 1 203 ? -3.857 16.435 18.356 1.00 81.56 203 VAL A O 1
ATOM 1528 N N . GLY A 1 204 ? -2.533 16.775 16.577 1.00 71.00 204 GLY A N 1
ATOM 1529 C CA . GLY A 1 204 ? -1.272 17.115 17.254 1.00 71.00 204 GLY A CA 1
ATOM 1530 C C . GLY A 1 204 ? -1.384 18.006 18.499 1.00 71.00 204 GLY A C 1
ATOM 1531 O O . GLY A 1 204 ? -0.784 17.676 19.526 1.00 71.00 204 GLY A O 1
ATOM 1532 N N . PRO A 1 205 ? -2.189 19.088 18.497 1.00 70.88 205 PRO A N 1
ATOM 1533 C CA . PRO A 1 205 ? -2.367 19.935 19.679 1.00 70.88 205 PRO A CA 1
ATOM 1534 C C . PRO A 1 205 ? -2.948 19.204 20.901 1.00 70.88 205 PRO A C 1
ATOM 1536 O O . PRO A 1 205 ? -2.727 19.624 22.038 1.00 70.88 205 PRO A O 1
ATOM 1539 N N . GLN A 1 206 ? -3.689 18.113 20.690 1.00 70.69 206 GLN A N 1
ATOM 1540 C CA . GLN A 1 206 ? -4.284 17.318 21.764 1.00 70.69 206 GLN A CA 1
ATOM 1541 C C . GLN A 1 206 ? -3.257 16.373 22.405 1.00 70.69 206 GLN A C 1
ATOM 1543 O O . GLN A 1 206 ? -3.334 16.111 23.605 1.00 70.69 206 GLN A O 1
ATOM 1548 N N . TRP A 1 207 ? -2.250 15.924 21.651 1.00 69.38 207 TRP A N 1
ATOM 1549 C CA . TRP A 1 207 ? -1.198 15.019 22.129 1.00 69.38 207 TRP A CA 1
ATOM 1550 C C . TRP A 1 207 ? -0.247 15.659 23.139 1.00 69.38 207 TRP A C 1
ATOM 1552 O O . TRP A 1 207 ? 0.197 14.992 24.072 1.00 69.38 207 TRP A O 1
ATOM 1562 N N . ALA A 1 208 ? -0.022 16.972 23.051 1.00 65.88 208 ALA A N 1
ATOM 1563 C CA . ALA A 1 208 ? 0.838 17.706 23.983 1.00 65.88 208 ALA A CA 1
ATOM 1564 C C . ALA A 1 208 ? 0.448 17.527 25.470 1.00 65.88 208 ALA A C 1
ATOM 1566 O O . ALA A 1 208 ? 1.286 17.703 26.351 1.00 65.88 208 ALA A O 1
ATOM 1567 N N . LYS A 1 209 ? -0.810 17.157 25.760 1.00 68.81 209 LYS A N 1
ATOM 1568 C CA . LYS A 1 209 ? -1.321 16.920 27.123 1.00 68.81 209 LYS A CA 1
ATOM 1569 C C . LYS A 1 209 ? -1.272 15.457 27.575 1.00 68.81 209 LYS A C 1
ATOM 1571 O O . LYS A 1 209 ? -1.415 15.198 28.766 1.00 68.81 209 LYS A O 1
ATOM 1576 N N . HIS A 1 210 ? -1.105 14.513 26.650 1.00 70.88 210 HIS A N 1
ATOM 1577 C CA . HIS A 1 210 ? -1.268 13.074 26.901 1.00 70.88 210 HIS A CA 1
ATOM 1578 C C . HIS A 1 210 ? 0.009 12.256 26.666 1.00 70.88 210 HIS A C 1
ATOM 1580 O O . HIS A 1 210 ? -0.033 11.029 26.747 1.00 70.88 210 HIS A O 1
ATOM 1586 N N . GLY A 1 211 ? 1.136 12.931 26.428 1.00 75.75 211 GLY A N 1
ATOM 1587 C CA . GLY A 1 211 ? 2.406 12.296 26.091 1.00 75.75 211 GLY A CA 1
ATOM 1588 C C . GLY A 1 211 ? 2.512 11.961 24.600 1.00 75.75 211 GLY A C 1
ATOM 1589 O O . GLY A 1 211 ? 1.560 12.175 23.846 1.00 75.75 211 GLY A O 1
ATOM 1590 N N . PRO A 1 212 ? 3.683 11.477 24.155 1.00 82.88 212 PRO A N 1
ATOM 1591 C CA . PRO A 1 212 ? 3.877 11.100 22.763 1.00 82.88 212 PRO A CA 1
ATOM 1592 C C . PRO A 1 212 ? 2.936 9.945 22.377 1.00 82.88 212 PRO A C 1
ATOM 1594 O O . PRO A 1 212 ? 2.674 9.072 23.213 1.00 82.88 212 PRO A O 1
ATOM 1597 N N . PRO A 1 213 ? 2.431 9.921 21.131 1.00 87.38 213 PRO A N 1
ATOM 1598 C CA . PRO A 1 213 ? 1.663 8.789 20.634 1.00 87.38 213 PRO A CA 1
ATOM 1599 C C . PRO A 1 213 ? 2.540 7.533 20.613 1.00 87.38 213 PRO A C 1
ATOM 1601 O O . PRO A 1 213 ? 3.718 7.587 20.258 1.00 87.38 213 PRO A O 1
ATOM 1604 N N . MET A 1 214 ? 1.954 6.398 20.980 1.00 90.56 214 MET A N 1
ATOM 1605 C CA . MET A 1 214 ? 2.556 5.085 20.770 1.00 90.56 214 MET A CA 1
ATOM 1606 C C . MET A 1 214 ? 1.914 4.452 19.541 1.00 90.56 214 MET A C 1
ATOM 1608 O O . MET A 1 214 ? 0.691 4.459 19.411 1.00 90.56 214 MET A O 1
ATOM 1612 N N . ILE A 1 215 ? 2.739 3.920 18.646 1.00 93.12 215 ILE A N 1
ATOM 1613 C CA . ILE A 1 215 ? 2.292 3.251 17.425 1.00 93.12 215 ILE A CA 1
ATOM 1614 C C . ILE A 1 215 ? 2.424 1.751 17.659 1.00 93.12 215 ILE A C 1
ATOM 1616 O O . ILE A 1 215 ? 3.504 1.276 18.015 1.00 93.12 215 ILE A O 1
ATOM 1620 N N . LEU A 1 216 ? 1.325 1.022 17.489 1.00 94.00 216 LEU A N 1
ATOM 1621 C CA . LEU A 1 216 ? 1.317 -0.434 17.500 1.00 94.00 216 LEU A CA 1
ATOM 1622 C C . LEU A 1 216 ? 1.111 -0.931 16.072 1.00 94.00 216 LEU A C 1
ATOM 1624 O O . LEU A 1 216 ? 0.089 -0.629 15.457 1.00 94.00 216 LEU A O 1
ATOM 1628 N N . THR A 1 217 ? 2.078 -1.694 15.572 1.00 95.56 217 THR A N 1
ATOM 1629 C CA . THR A 1 217 ? 1.991 -2.369 14.275 1.00 95.56 217 THR A CA 1
ATOM 1630 C C . THR A 1 217 ? 1.398 -3.762 14.462 1.00 95.56 217 THR A C 1
ATOM 1632 O O . THR A 1 217 ? 1.843 -4.516 15.329 1.00 95.56 217 THR A O 1
ATOM 1635 N N . LEU A 1 218 ? 0.392 -4.091 13.659 1.00 96.19 218 LEU A N 1
ATOM 1636 C CA . LEU A 1 218 ? -0.396 -5.313 13.714 1.00 96.19 218 LEU A CA 1
ATOM 1637 C C . LEU A 1 218 ? -0.402 -6.015 12.356 1.00 96.19 218 LEU A C 1
ATOM 1639 O O . LEU A 1 218 ? -0.399 -5.380 11.298 1.00 96.19 218 LEU A O 1
ATOM 1643 N N . THR A 1 219 ? -0.501 -7.342 12.394 1.00 96.06 219 THR A N 1
ATOM 1644 C CA . THR A 1 219 ? -0.925 -8.122 11.228 1.00 96.06 219 THR A CA 1
ATOM 1645 C C . THR A 1 219 ? -2.421 -7.999 10.978 1.00 96.06 219 THR A C 1
ATOM 1647 O O . THR A 1 219 ? -3.176 -7.633 11.879 1.00 96.06 219 THR A O 1
ATOM 1650 N N . GLY A 1 220 ? -2.877 -8.341 9.773 1.00 96.38 220 GLY A N 1
ATOM 1651 C CA . GLY A 1 220 ? -4.298 -8.358 9.434 1.00 96.38 220 GLY A CA 1
ATOM 1652 C C . GLY A 1 220 ? -5.098 -9.291 10.335 1.00 96.38 220 GLY A C 1
ATOM 1653 O O . GLY A 1 220 ? -6.173 -8.922 10.801 1.00 96.38 220 GLY A O 1
ATOM 1654 N N . ILE A 1 221 ? -4.530 -10.448 10.684 1.00 97.06 221 ILE A N 1
ATOM 1655 C CA . ILE A 1 221 ? -5.124 -11.384 11.650 1.00 97.06 221 ILE A CA 1
ATOM 1656 C C . ILE A 1 221 ? -5.210 -10.752 13.047 1.00 97.06 221 ILE A C 1
ATOM 1658 O O . ILE A 1 221 ? -6.262 -10.798 13.683 1.00 97.06 221 ILE A O 1
ATOM 1662 N N . GLN A 1 222 ? -4.133 -10.119 13.527 1.00 97.12 222 GLN A N 1
ATOM 1663 C CA . GLN A 1 222 ? -4.142 -9.445 14.829 1.00 97.12 222 GLN A CA 1
ATOM 1664 C C . GLN A 1 222 ? -5.160 -8.300 14.860 1.00 97.12 222 GLN A C 1
ATOM 1666 O O . GLN A 1 222 ? -5.923 -8.183 15.818 1.00 97.12 222 GLN A O 1
ATOM 1671 N N . LEU A 1 223 ? -5.214 -7.482 13.807 1.00 96.62 223 LEU A N 1
ATOM 1672 C CA . LEU A 1 223 ? -6.202 -6.419 13.665 1.00 96.62 223 LEU A CA 1
ATOM 1673 C C . LEU A 1 223 ? -7.629 -6.982 13.696 1.00 96.62 223 LEU A C 1
ATOM 1675 O O . LEU A 1 223 ? -8.480 -6.445 14.401 1.00 96.62 223 LEU A O 1
ATOM 1679 N N . ALA A 1 224 ? -7.890 -8.076 12.981 1.00 96.69 224 ALA A N 1
ATOM 1680 C CA . ALA A 1 224 ? -9.197 -8.720 12.956 1.00 96.69 224 ALA A CA 1
ATOM 1681 C C . ALA A 1 224 ? -9.633 -9.229 14.346 1.00 96.69 224 ALA A C 1
ATOM 1683 O O . ALA A 1 224 ? -10.788 -9.038 14.739 1.00 96.69 224 ALA A O 1
ATOM 1684 N N . GLU A 1 225 ? -8.711 -9.797 15.129 1.00 95.88 225 GLU A N 1
ATOM 1685 C CA . GLU A 1 225 ? -8.962 -10.175 16.528 1.00 95.88 225 GLU A CA 1
ATOM 1686 C C . GLU A 1 225 ? -9.213 -8.953 17.430 1.00 95.88 225 GLU A C 1
ATOM 1688 O O . GLU A 1 225 ? -10.112 -8.965 18.280 1.00 95.88 225 GLU A O 1
ATOM 1693 N N . HIS A 1 226 ? -8.486 -7.851 17.220 1.00 92.94 226 HIS A N 1
ATOM 1694 C CA . HIS A 1 226 ? -8.767 -6.580 17.892 1.00 92.94 226 HIS A CA 1
ATOM 1695 C C . HIS A 1 226 ? -10.177 -6.068 17.563 1.00 92.94 226 HIS A C 1
ATOM 1697 O O . HIS A 1 226 ? -10.932 -5.721 18.468 1.00 92.94 226 HIS A O 1
ATOM 1703 N N . MET A 1 227 ? -10.587 -6.088 16.294 1.00 94.19 227 MET A N 1
ATOM 1704 C CA . MET A 1 227 ? -11.926 -5.651 15.876 1.00 94.19 227 MET A CA 1
ATOM 1705 C C . MET A 1 227 ? -13.053 -6.468 16.516 1.00 94.19 227 MET A C 1
ATOM 1707 O O . MET A 1 227 ? -14.127 -5.935 16.776 1.00 94.19 227 MET A O 1
ATOM 1711 N N . LYS A 1 228 ? -12.815 -7.758 16.771 1.00 93.00 228 LYS A N 1
ATOM 1712 C CA . LYS A 1 228 ? -13.778 -8.669 17.401 1.00 93.00 228 LYS A CA 1
ATOM 1713 C C . LYS A 1 228 ? -13.860 -8.495 1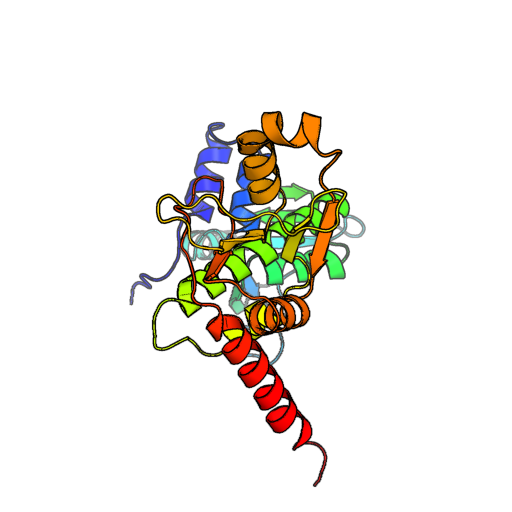8.919 1.00 93.00 228 LYS A C 1
ATOM 1715 O O . LYS A 1 228 ? -14.916 -8.732 19.501 1.00 93.00 228 LYS A O 1
ATOM 1720 N N . SER A 1 229 ? -12.746 -8.150 19.559 1.00 90.69 229 SER A N 1
ATOM 1721 C CA . SER A 1 229 ? -12.641 -8.076 21.023 1.00 90.69 229 SER A CA 1
ATOM 1722 C C . SER A 1 229 ? -12.987 -6.703 21.599 1.00 90.69 229 SER A C 1
ATOM 1724 O O . SER A 1 229 ? -13.368 -6.610 22.766 1.00 90.69 229 SER A O 1
ATOM 1726 N N . LEU A 1 230 ? -12.854 -5.642 20.805 1.00 91.00 230 LEU A N 1
ATOM 1727 C CA . LEU A 1 230 ? -13.101 -4.274 21.242 1.00 91.00 230 LEU A CA 1
ATOM 1728 C C . LEU A 1 230 ? -14.585 -3.896 21.142 1.00 91.00 230 LEU A C 1
ATOM 1730 O O . LEU A 1 230 ? -15.274 -4.244 20.189 1.00 91.00 230 LEU A O 1
ATOM 1734 N N . ASP A 1 231 ? -15.056 -3.103 22.107 1.00 92.56 231 ASP A N 1
ATOM 1735 C CA . ASP A 1 231 ? -16.371 -2.449 22.068 1.00 92.56 231 ASP A CA 1
ATOM 1736 C C . ASP A 1 231 ? -16.309 -1.201 21.167 1.00 92.56 231 ASP A C 1
ATOM 1738 O O . ASP A 1 231 ? -16.207 -0.067 21.649 1.00 92.56 231 ASP A O 1
ATOM 1742 N N . ILE A 1 232 ? -16.274 -1.432 19.851 1.00 94.88 232 ILE A N 1
ATOM 1743 C CA . ILE A 1 232 ? -16.227 -0.406 18.799 1.00 94.88 232 ILE A CA 1
ATOM 1744 C C . ILE A 1 232 ? -17.432 -0.520 17.863 1.00 94.88 232 ILE A C 1
ATOM 1746 O O . ILE A 1 232 ? -17.915 -1.610 17.570 1.00 94.88 232 ILE A O 1
ATOM 1750 N N . ASP A 1 233 ? -17.879 0.619 17.343 1.00 95.56 233 ASP A N 1
ATOM 1751 C CA . ASP A 1 233 ? -18.974 0.703 16.369 1.00 95.56 233 ASP A CA 1
ATOM 1752 C C . ASP A 1 233 ? -18.482 0.496 14.928 1.00 95.56 233 ASP A C 1
ATOM 1754 O O . ASP A 1 233 ? -19.272 0.240 14.018 1.00 95.56 233 ASP A O 1
ATOM 1758 N N . GLY A 1 234 ? -17.173 0.635 14.699 1.00 94.81 234 GLY A N 1
ATOM 1759 C CA . GLY A 1 234 ? -16.570 0.492 13.382 1.00 94.81 234 GLY A CA 1
ATOM 1760 C C . GLY A 1 234 ? -15.069 0.740 13.357 1.00 94.81 234 GLY A C 1
ATOM 1761 O O . GLY A 1 234 ? -14.450 1.084 14.362 1.00 94.81 234 GLY A O 1
ATOM 1762 N N . VAL A 1 235 ? -14.499 0.579 12.170 1.00 95.25 235 VAL A N 1
ATOM 1763 C CA . VAL A 1 235 ? -13.102 0.885 11.847 1.00 95.25 235 VAL A CA 1
ATOM 1764 C C . VAL A 1 235 ? -13.073 1.901 10.718 1.00 95.25 235 VAL A C 1
ATOM 1766 O O . VAL A 1 235 ? -13.880 1.819 9.796 1.00 95.25 235 VAL A O 1
ATOM 1769 N N . VAL A 1 236 ? -12.140 2.844 10.766 1.00 94.94 236 VAL A N 1
ATOM 1770 C CA . VAL A 1 236 ? -11.861 3.764 9.663 1.00 94.94 236 VAL A CA 1
ATOM 1771 C C . VAL A 1 236 ? -10.390 3.631 9.300 1.00 94.94 236 VAL A C 1
ATOM 1773 O O . VAL A 1 236 ? -9.520 3.906 10.130 1.00 94.94 236 VAL A O 1
ATOM 1776 N N . PHE A 1 237 ? -10.121 3.233 8.058 1.00 93.94 237 PHE A N 1
ATOM 1777 C CA . PHE A 1 237 ? -8.765 3.201 7.519 1.00 93.94 237 PHE A CA 1
ATOM 1778 C C . PHE A 1 237 ? -8.372 4.572 6.973 1.00 93.94 237 PHE A C 1
ATOM 1780 O O . PHE A 1 237 ? -9.193 5.232 6.335 1.00 93.94 237 PHE A O 1
ATOM 1787 N N . ASN A 1 238 ? -7.132 4.997 7.237 1.00 92.62 238 ASN A N 1
ATOM 1788 C CA . ASN A 1 238 ? -6.547 6.253 6.754 1.00 92.62 238 ASN A CA 1
ATOM 1789 C C . ASN A 1 238 ? -7.495 7.452 6.939 1.00 92.62 238 ASN A C 1
ATOM 1791 O O . ASN A 1 238 ? -7.804 8.189 6.006 1.00 92.62 238 ASN A O 1
ATOM 1795 N N . CYS A 1 239 ? -7.969 7.646 8.177 1.00 91.94 239 CYS A N 1
ATOM 1796 C CA . CYS A 1 239 ? -9.008 8.624 8.523 1.00 91.94 239 CYS A CA 1
ATOM 1797 C C . CYS A 1 239 ? -8.615 10.102 8.326 1.00 91.94 239 CYS A C 1
ATOM 1799 O O . CYS A 1 239 ? -9.453 10.989 8.490 1.00 91.94 239 CYS A O 1
ATOM 1801 N N . ALA A 1 240 ? -7.360 10.368 7.973 1.00 88.50 240 ALA A N 1
ATOM 1802 C CA . ALA A 1 240 ? -6.866 11.668 7.560 1.00 88.50 240 ALA A CA 1
ATOM 1803 C C . ALA A 1 240 ? -6.040 11.503 6.281 1.00 88.50 240 ALA A C 1
ATOM 1805 O O . ALA A 1 240 ? -5.166 10.641 6.202 1.00 88.50 240 ALA A O 1
ATOM 1806 N N . GLY A 1 241 ? -6.308 12.344 5.285 1.00 81.88 241 GLY A N 1
ATOM 1807 C CA . GLY A 1 241 ? -5.639 12.269 3.994 1.00 81.88 241 GLY A CA 1
ATOM 1808 C C . GLY A 1 241 ? -6.529 12.739 2.844 1.00 81.88 241 GLY A C 1
ATOM 1809 O O . GLY A 1 241 ? -7.589 13.320 3.077 1.00 81.88 241 GLY A O 1
ATOM 1810 N N . PRO A 1 242 ? -6.084 12.520 1.595 1.00 74.81 242 PRO A N 1
ATOM 1811 C CA . PRO A 1 242 ? -6.814 12.945 0.403 1.00 74.81 242 PRO A CA 1
ATOM 1812 C C . PRO A 1 242 ? -8.011 12.044 0.069 1.00 74.81 242 PRO A C 1
ATOM 1814 O O . PRO A 1 242 ? -8.904 12.469 -0.661 1.00 74.81 242 PRO A O 1
ATOM 1817 N N . VAL A 1 243 ? -8.026 10.807 0.571 1.00 78.75 243 VAL A N 1
ATOM 1818 C CA . VAL A 1 243 ? -9.126 9.861 0.363 1.00 78.75 243 VAL A CA 1
ATOM 1819 C C . VAL A 1 243 ? -10.203 10.118 1.410 1.00 78.75 243 VAL A C 1
ATOM 1821 O O . VAL A 1 243 ? -9.901 10.261 2.593 1.00 78.75 243 VAL A O 1
ATOM 1824 N N . GLU A 1 244 ? -11.461 10.182 0.971 1.00 82.81 244 GLU A N 1
ATOM 1825 C CA . GLU A 1 244 ? -12.599 10.371 1.869 1.00 82.81 244 GLU A CA 1
ATOM 1826 C C . GLU A 1 244 ? -12.695 9.199 2.865 1.00 82.81 244 GLU A C 1
ATOM 1828 O O . GLU A 1 244 ? -12.854 8.052 2.431 1.00 82.81 244 GLU A O 1
ATOM 1833 N N . PRO A 1 245 ? -12.619 9.457 4.186 1.00 87.44 245 PRO A N 1
ATOM 1834 C CA . PRO A 1 245 ? -12.679 8.406 5.191 1.00 87.44 245 PRO A CA 1
ATOM 1835 C C . PRO A 1 245 ? -14.007 7.654 5.153 1.00 87.44 245 PRO A C 1
ATOM 1837 O O . PRO A 1 245 ? -15.083 8.254 5.109 1.00 87.44 245 PRO A O 1
ATOM 1840 N N . ARG A 1 246 ? -13.942 6.324 5.241 1.00 89.31 246 ARG A N 1
ATOM 1841 C CA . ARG A 1 246 ? -15.125 5.461 5.288 1.00 89.31 246 ARG A CA 1
ATOM 1842 C C . ARG A 1 246 ? -15.097 4.587 6.528 1.00 89.31 246 ARG A C 1
ATOM 1844 O O . ARG A 1 246 ? -14.090 3.954 6.824 1.00 89.31 246 ARG A O 1
ATOM 1851 N N . ALA A 1 247 ? -16.219 4.549 7.241 1.00 91.88 247 ALA A N 1
ATOM 1852 C CA . ALA A 1 247 ? -16.401 3.652 8.373 1.00 91.88 247 ALA A CA 1
ATOM 1853 C C . ALA A 1 247 ? -16.859 2.276 7.881 1.00 91.88 247 ALA A C 1
ATOM 1855 O O . ALA A 1 247 ? -17.874 2.168 7.190 1.00 91.88 247 ALA A O 1
ATOM 1856 N N . LEU A 1 248 ? -16.126 1.233 8.260 1.00 92.50 248 LEU A N 1
ATOM 1857 C CA . LEU A 1 248 ? -16.474 -0.161 8.031 1.00 92.50 248 LEU A CA 1
ATOM 1858 C C . LEU A 1 248 ? -17.018 -0.782 9.312 1.00 92.50 248 LEU A C 1
ATOM 1860 O O . LEU A 1 248 ? -16.586 -0.460 10.420 1.00 92.50 248 LEU A O 1
ATOM 1864 N N . HIS A 1 249 ? -17.962 -1.702 9.146 1.00 92.56 249 HIS A N 1
ATOM 1865 C CA . HIS A 1 249 ? -18.547 -2.422 10.265 1.00 92.56 249 HIS A CA 1
ATOM 1866 C C . HIS A 1 249 ? -17.517 -3.396 10.885 1.00 92.56 249 HIS A C 1
ATOM 1868 O O . HIS A 1 249 ? -16.787 -4.055 10.135 1.00 92.56 249 HIS A O 1
ATOM 1874 N N . PRO A 1 250 ? -17.478 -3.576 12.222 1.00 91.62 250 PRO A N 1
ATOM 1875 C CA . PRO A 1 250 ? -16.507 -4.455 12.887 1.00 91.62 250 PRO A CA 1
ATOM 1876 C C . PRO A 1 250 ? -16.576 -5.919 12.433 1.00 91.62 250 PRO A C 1
ATOM 1878 O O . PRO A 1 250 ? -15.598 -6.656 12.539 1.00 91.62 250 PRO A O 1
ATOM 1881 N N . SER A 1 251 ? -17.712 -6.346 11.864 1.00 92.94 251 SER A N 1
ATOM 1882 C CA . SER A 1 251 ? -17.878 -7.697 11.308 1.00 92.94 251 SER A CA 1
ATOM 1883 C C . SER A 1 251 ? -16.878 -8.045 10.209 1.00 92.94 251 SER A C 1
ATOM 1885 O O . SER A 1 251 ? -16.701 -9.232 9.950 1.00 92.94 251 SER A O 1
ATOM 1887 N N . LEU A 1 252 ? -16.232 -7.060 9.574 1.00 93.44 252 LEU A N 1
ATOM 1888 C CA . LEU A 1 252 ? -15.140 -7.317 8.637 1.00 93.44 252 LEU A CA 1
ATOM 1889 C C . LEU A 1 252 ? -14.024 -8.149 9.289 1.00 93.44 252 LEU A C 1
ATOM 1891 O O . LEU A 1 252 ? -13.525 -9.070 8.655 1.00 93.44 252 LEU A O 1
ATOM 1895 N N . GLY A 1 253 ? -13.707 -7.918 10.570 1.00 94.56 253 GLY A N 1
ATOM 1896 C CA . GLY A 1 253 ? -12.710 -8.718 11.290 1.00 94.56 253 GLY A CA 1
ATOM 1897 C C . GLY A 1 253 ? -13.083 -10.202 11.326 1.00 94.56 253 GLY A C 1
ATOM 1898 O O . GLY A 1 253 ? -12.261 -11.066 11.045 1.00 94.56 253 GLY A O 1
ATOM 1899 N N . ARG A 1 254 ? -14.362 -10.516 11.559 1.00 95.50 254 ARG A N 1
ATOM 1900 C CA . ARG A 1 254 ? -14.845 -11.901 11.497 1.00 95.50 254 ARG A CA 1
ATOM 1901 C C . ARG A 1 254 ? -14.691 -12.500 10.095 1.00 95.50 254 ARG A C 1
ATOM 1903 O O . ARG A 1 254 ? -14.245 -13.633 9.993 1.00 95.50 254 ARG A O 1
ATOM 1910 N N . LEU A 1 255 ? -15.035 -11.750 9.045 1.00 95.06 255 LEU A N 1
ATOM 1911 C CA . LEU A 1 255 ? -14.919 -12.226 7.661 1.00 95.06 255 LEU A CA 1
ATOM 1912 C C . LEU A 1 255 ? -13.467 -12.551 7.293 1.00 95.06 255 LEU A C 1
ATOM 1914 O O . LEU A 1 255 ? -13.215 -13.581 6.680 1.00 95.06 255 LEU A O 1
ATOM 1918 N N . ILE A 1 256 ? -12.518 -11.709 7.712 1.00 95.62 256 ILE A N 1
ATOM 1919 C CA . ILE A 1 256 ? -11.081 -11.941 7.508 1.00 95.62 256 ILE A CA 1
ATOM 1920 C C . ILE A 1 256 ? -10.652 -13.260 8.165 1.00 95.62 256 ILE A C 1
ATOM 1922 O O . ILE A 1 256 ? -10.023 -14.092 7.518 1.00 95.62 256 ILE A O 1
ATOM 1926 N N . LEU A 1 257 ? -11.027 -13.481 9.430 1.00 96.06 257 LEU A N 1
ATOM 1927 C CA . LEU A 1 257 ? -10.669 -14.702 10.162 1.00 96.06 257 LEU A CA 1
ATOM 1928 C C . LEU A 1 257 ? -11.304 -15.961 9.551 1.00 96.06 257 LEU A C 1
ATOM 1930 O O . LEU A 1 257 ? -10.645 -16.993 9.456 1.00 96.06 257 LEU A O 1
ATOM 1934 N N . GLU A 1 258 ? -12.567 -15.878 9.124 1.00 95.00 258 GLU A N 1
ATOM 1935 C CA . GLU A 1 258 ? -13.271 -16.980 8.453 1.00 95.00 258 GLU A CA 1
ATOM 1936 C C . GLU A 1 258 ? -12.615 -17.340 7.106 1.00 95.00 258 GLU A C 1
ATOM 1938 O O . GLU A 1 258 ? -12.492 -18.522 6.790 1.00 95.00 258 GLU A O 1
ATOM 1943 N N . ALA A 1 259 ? -12.154 -16.348 6.333 1.00 93.00 259 ALA A N 1
ATOM 1944 C CA . ALA A 1 259 ? -11.476 -16.576 5.054 1.00 93.00 259 ALA A CA 1
ATOM 1945 C C . ALA A 1 259 ? -10.130 -17.297 5.224 1.00 93.00 259 ALA A C 1
ATOM 1947 O O . ALA A 1 259 ? -9.865 -18.273 4.525 1.00 93.00 259 ALA A O 1
ATOM 1948 N N . VAL A 1 260 ? -9.315 -16.872 6.197 1.00 93.12 260 VAL A N 1
ATOM 1949 C CA . VAL A 1 260 ? -8.020 -17.511 6.487 1.00 93.12 2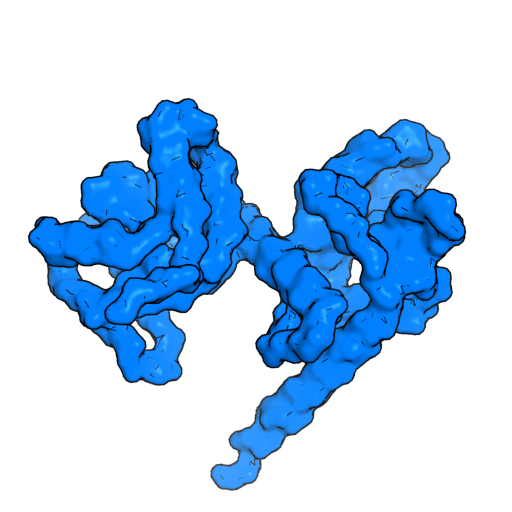60 VAL A CA 1
ATOM 1950 C C . VAL A 1 260 ? -8.207 -18.957 6.947 1.00 93.12 260 VAL A C 1
ATOM 1952 O O . VAL A 1 260 ? -7.553 -19.849 6.420 1.00 93.12 260 VAL A O 1
ATOM 1955 N N . ALA A 1 261 ? -9.146 -19.209 7.867 1.00 92.44 261 ALA A N 1
ATOM 1956 C CA . ALA A 1 261 ? -9.416 -20.564 8.351 1.00 92.44 261 ALA A CA 1
ATOM 1957 C C . ALA A 1 261 ? -9.831 -21.513 7.215 1.00 92.44 261 ALA A C 1
ATOM 1959 O O . ALA A 1 261 ? -9.394 -22.659 7.164 1.00 92.44 261 ALA A O 1
ATOM 1960 N N . LYS A 1 262 ? -10.640 -21.020 6.272 1.00 90.38 262 LYS A N 1
ATOM 1961 C CA . LYS A 1 262 ? -11.053 -21.794 5.103 1.00 90.38 262 LYS A CA 1
ATOM 1962 C C . LYS A 1 262 ? -9.876 -22.111 4.169 1.00 90.38 262 LYS A C 1
ATOM 1964 O O . LYS A 1 262 ? -9.795 -23.224 3.657 1.00 90.38 262 LYS A O 1
ATOM 1969 N N . ALA A 1 263 ? -8.969 -21.158 3.952 1.00 86.25 263 ALA A N 1
ATOM 1970 C CA . ALA A 1 263 ? -7.783 -21.372 3.124 1.00 86.25 263 ALA A CA 1
ATOM 1971 C C . ALA A 1 263 ? -6.840 -22.433 3.726 1.00 86.25 263 ALA A C 1
ATOM 1973 O O . ALA A 1 263 ? -6.298 -23.255 2.987 1.00 86.25 263 ALA A O 1
ATOM 1974 N N . ASP A 1 264 ? -6.699 -22.463 5.055 1.00 84.88 264 ASP A N 1
ATOM 1975 C CA . ASP A 1 264 ? -5.897 -23.472 5.759 1.00 84.88 264 ASP A CA 1
ATOM 1976 C C . ASP A 1 264 ? -6.492 -24.888 5.615 1.00 84.88 264 ASP A C 1
ATOM 1978 O O . ASP A 1 264 ? -5.759 -25.858 5.410 1.00 84.88 264 ASP A O 1
ATOM 1982 N N . GLU A 1 265 ? -7.823 -25.018 5.666 1.00 85.25 265 GLU A N 1
ATOM 1983 C CA . GLU A 1 265 ? -8.525 -26.295 5.459 1.00 85.25 265 GLU A CA 1
ATOM 1984 C C . GLU A 1 265 ? -8.383 -26.818 4.018 1.00 85.25 265 GLU A C 1
ATOM 1986 O O . GLU A 1 265 ? -8.217 -28.021 3.808 1.00 85.25 265 GLU A O 1
ATOM 1991 N N . GLU A 1 266 ? -8.410 -25.929 3.021 1.00 78.75 266 GLU A N 1
ATOM 1992 C CA . GLU A 1 266 ? -8.259 -26.289 1.605 1.00 78.75 266 GLU A CA 1
ATOM 1993 C C . GLU A 1 266 ? -6.793 -26.584 1.222 1.00 78.75 266 GLU A C 1
ATOM 1995 O O . GLU A 1 266 ? -6.543 -27.434 0.365 1.00 78.75 266 GLU A O 1
ATOM 2000 N N . GLY A 1 267 ? -5.817 -25.944 1.877 1.00 63.47 267 GLY A N 1
ATOM 2001 C CA . GLY A 1 267 ? -4.383 -26.178 1.658 1.00 63.47 267 GLY A CA 1
ATOM 2002 C C . GLY A 1 267 ? -3.826 -27.435 2.342 1.00 63.47 267 GLY A C 1
ATOM 2003 O O . GLY A 1 267 ? -2.855 -28.013 1.859 1.00 63.47 267 GLY A O 1
ATOM 2004 N N . GLY A 1 268 ? -4.444 -27.891 3.438 1.00 58.06 268 GLY A N 1
ATOM 2005 C CA . GLY A 1 268 ? -4.008 -29.072 4.197 1.00 58.06 268 GLY A CA 1
ATOM 2006 C C . GLY A 1 268 ? -4.475 -30.428 3.647 1.00 58.06 268 GLY A C 1
ATOM 2007 O O . GLY A 1 268 ? -4.020 -31.464 4.122 1.00 58.06 268 GLY A O 1
ATOM 2008 N N . GLY A 1 269 ? -5.373 -30.449 2.656 1.00 51.94 269 GLY A N 1
ATOM 2009 C CA . GLY A 1 269 ? -5.952 -31.679 2.092 1.00 51.94 269 GLY A CA 1
ATOM 2010 C C . GLY A 1 269 ? -5.188 -32.303 0.914 1.00 51.94 269 GLY A C 1
ATOM 2011 O O . GLY A 1 269 ? -5.690 -33.250 0.316 1.00 51.94 269 GLY A O 1
ATOM 2012 N N . GLY A 1 270 ? -4.023 -31.760 0.538 1.00 47.69 270 GLY A N 1
ATOM 2013 C CA . GLY A 1 270 ? -3.281 -32.139 -0.676 1.00 47.69 270 GLY A CA 1
ATOM 2014 C C . GLY A 1 270 ? -2.091 -33.090 -0.489 1.00 47.69 270 GLY A C 1
ATOM 2015 O O . GLY A 1 270 ? -1.448 -33.427 -1.479 1.00 47.69 270 GLY A O 1
ATOM 2016 N N . GLU A 1 271 ? -1.783 -33.522 0.737 1.00 44.78 271 GLU A N 1
ATOM 2017 C CA . GLU A 1 271 ? -0.653 -34.423 1.036 1.00 44.78 271 GLU A CA 1
ATOM 2018 C C . GLU A 1 271 ? -1.097 -35.814 1.527 1.00 44.78 271 GLU A C 1
ATOM 2020 O O . GLU A 1 271 ? -0.459 -36.391 2.395 1.00 44.78 271 GLU A O 1
ATOM 2025 N N . GLU A 1 272 ? -2.164 -36.399 0.982 1.00 45.50 272 GLU A N 1
ATOM 2026 C CA . GLU A 1 272 ? -2.393 -37.850 1.090 1.00 45.50 272 GLU A CA 1
ATOM 2027 C C . GLU A 1 272 ? -3.039 -38.380 -0.201 1.00 45.50 272 GLU A C 1
ATOM 2029 O O . GLU A 1 272 ? -4.257 -38.337 -0.339 1.00 45.50 272 GLU A O 1
ATOM 2034 N N . GLU A 1 273 ? -2.214 -38.850 -1.149 1.00 38.75 273 GLU A N 1
ATOM 2035 C CA . GLU A 1 273 ? -2.415 -40.096 -1.930 1.00 38.75 273 GLU A CA 1
ATOM 2036 C C . GLU A 1 273 ? -1.180 -40.466 -2.775 1.00 38.75 273 GLU A C 1
ATOM 2038 O O . GLU A 1 273 ? -0.685 -39.620 -3.555 1.00 38.75 273 GLU A O 1
#

Nearest PDB structures (foldseek):
  4ev1-assembly1_A  TM=2.818E-01  e=1.972E-03  Anabaena sp.
  8xqx-assembly1_Q  TM=2.768E-01  e=6.129E-02  Chlamydomonas reinhardtii
  8xks-assembly1_I  TM=2.553E-01  e=1.557E-01  Chlamydomonas reinhardtii
  9fp0-assembly1_A  TM=4.353E-01  e=5.129E+00  Escherichia coli
  2xim-assembly1_A  TM=1.618E-01  e=7.712E+00  Actinoplanes missouriensis